Protein AF-A0A7K8JCB1-F1 (afdb_monomer_lite)

Sequence (210 aa):
QRAKEDVLQKEVRVKILKDNIKMLATKVPSSGQDLATELNVVLENYQLLCNRIRGKCHTLEEVWSCWIELLQYLDLETAWLNNLEERVQMTGNLPDKLDAVNDALESLESVLRHPADNRTQIRELGQTLIDGGILDDIISEKLEAFNARYEELSHLAVSRQITLEQQLQTMRETDHMLQVLQESLGDLDRQLTSYLTDRIDAFQMPQEAQ

Foldseek 3Di:
DVVVVVLVVVVVVLVVVVVVLVVVCVVDPPVCVVVSVVVVVVSVVVVVVSVVVVVVVVLVVVLVVLVVVLVVLLVVVVVLLVLLVVLLVCQPDFDLDLVRLVVSLVSNVVSLPPPDPSVVSNVVSLVVSCVSVPCVVVSVVVVVVSVVSVVVSNVSSVVSSVVSVVSSVVVVVVVVVVVVVVVVVVVVVVVVVCCVVVVPPPVPDDPPDD

Secondary structure (DSSP, 8-state):
-HHHHHHHHHHHHHHHHHHHHHHHHTT--GGGHHHHHHHHHHHHHHHHHHHHHHHHHHHHHHHHHHHHHHHHHHHHHHHHHHHHHHHHHHGGG--S-HHHHHHHHHHHHHHHS--S-HHHHHHHHHHHHHHTTSSHHHHHHHHHHHHHHHHHHHHHHHHHHHHHHHHHHHHHHHHHHHHHHHHHHHHHHHHHHHHHHTT--TT-PPP---

Organism: NCBI:txid254446

InterPro domains:
  IPR002017 Spectrin repeat [PF00435] (73-166)
  IPR018159 Spectrin/alpha-actinin [SM00150] (68-165)

Structure (mmCIF, N/CA/C/O backbone):
data_AF-A0A7K8JCB1-F1
#
_entry.id   AF-A0A7K8JCB1-F1
#
loop_
_atom_site.group_PDB
_atom_site.id
_atom_site.type_symbol
_atom_site.label_atom_id
_atom_site.label_alt_id
_atom_site.label_comp_id
_atom_site.label_asym_id
_atom_site.label_entity_id
_atom_site.label_seq_id
_atom_site.pdbx_PDB_ins_code
_atom_site.Cartn_x
_atom_site.Cartn_y
_atom_site.Cartn_z
_atom_site.occupancy
_atom_site.B_iso_or_equiv
_atom_site.auth_seq_id
_atom_site.auth_comp_id
_atom_site.auth_asym_id
_atom_site.auth_atom_id
_atom_site.pdbx_PDB_model_num
ATOM 1 N N . GLN A 1 1 ? 26.005 -3.031 -16.806 1.00 51.00 1 GLN A N 1
ATOM 2 C CA . GLN A 1 1 ? 27.460 -2.927 -17.084 1.00 51.00 1 GLN A CA 1
ATOM 3 C C . GLN A 1 1 ? 27.850 -3.551 -18.424 1.00 51.00 1 GLN A C 1
ATOM 5 O O . GLN A 1 1 ? 28.234 -2.803 -19.310 1.00 51.00 1 GLN A O 1
ATOM 10 N N . ARG A 1 2 ? 27.655 -4.863 -18.631 1.00 61.16 2 ARG A N 1
ATOM 11 C CA . ARG A 1 2 ? 28.084 -5.579 -19.852 1.00 61.16 2 ARG A CA 1
ATOM 12 C C . ARG A 1 2 ? 27.590 -4.965 -21.177 1.00 61.16 2 ARG A C 1
ATOM 14 O O . ARG A 1 2 ? 28.378 -4.817 -22.096 1.00 61.16 2 ARG A O 1
ATOM 21 N N . ALA A 1 3 ? 26.328 -4.533 -21.261 1.00 55.00 3 ALA A N 1
ATOM 22 C CA . ALA A 1 3 ? 25.784 -3.909 -22.477 1.00 55.00 3 ALA A CA 1
ATOM 23 C C . ALA A 1 3 ? 26.402 -2.532 -22.803 1.00 55.00 3 ALA A C 1
ATOM 25 O O . ALA A 1 3 ? 26.662 -2.241 -23.966 1.00 55.00 3 ALA A O 1
ATOM 26 N N . LYS A 1 4 ? 26.689 -1.701 -21.787 1.00 59.00 4 LYS A N 1
ATOM 27 C CA . LYS A 1 4 ? 27.371 -0.404 -21.971 1.00 59.00 4 LYS A CA 1
ATOM 28 C C . LYS A 1 4 ? 28.784 -0.601 -22.514 1.00 59.00 4 LYS A C 1
ATOM 30 O O . LYS A 1 4 ? 29.211 0.110 -23.416 1.00 59.00 4 LYS A O 1
ATOM 35 N N . GLU A 1 5 ? 29.483 -1.591 -21.974 1.00 72.06 5 GLU A N 1
ATOM 36 C CA . GLU A 1 5 ? 30.854 -1.928 -22.350 1.00 72.06 5 GLU A CA 1
ATOM 37 C C . GLU A 1 5 ? 30.939 -2.473 -23.785 1.00 72.06 5 GLU A C 1
ATOM 39 O O . GLU A 1 5 ? 31.835 -2.102 -24.540 1.00 72.06 5 GLU A O 1
ATOM 44 N N . ASP A 1 6 ? 29.938 -3.251 -24.204 1.00 69.62 6 ASP A N 1
ATOM 45 C CA . ASP A 1 6 ? 29.808 -3.762 -25.573 1.00 69.62 6 ASP A CA 1
ATOM 46 C C . ASP A 1 6 ? 29.526 -2.644 -26.596 1.00 69.62 6 ASP A C 1
ATOM 48 O O . ASP A 1 6 ? 30.089 -2.633 -27.695 1.00 69.62 6 ASP A O 1
ATOM 52 N N . VAL A 1 7 ? 28.689 -1.664 -26.230 1.00 66.69 7 VAL A N 1
ATOM 53 C CA . VAL A 1 7 ? 28.426 -0.467 -27.051 1.00 66.69 7 VAL A CA 1
ATOM 54 C C . VAL A 1 7 ? 29.689 0.383 -27.185 1.00 66.69 7 VAL A C 1
ATOM 56 O O . VAL A 1 7 ? 30.061 0.741 -28.302 1.00 66.69 7 VAL A O 1
ATOM 59 N N . LEU A 1 8 ? 30.399 0.632 -26.080 1.00 71.81 8 LEU A N 1
ATOM 60 C CA . LEU A 1 8 ? 31.680 1.347 -26.072 1.00 71.81 8 LEU A CA 1
ATOM 61 C C . LEU A 1 8 ? 32.734 0.649 -26.945 1.00 71.81 8 LEU A C 1
ATOM 63 O O . LEU A 1 8 ? 33.391 1.301 -27.758 1.00 71.81 8 LEU A O 1
ATOM 67 N N . GLN A 1 9 ? 32.872 -0.678 -26.847 1.00 72.56 9 GLN A N 1
ATOM 68 C CA . GLN A 1 9 ? 33.799 -1.430 -27.700 1.00 72.56 9 GLN A CA 1
ATOM 69 C C . GLN A 1 9 ? 33.462 -1.299 -29.188 1.00 72.56 9 GLN A C 1
ATOM 71 O O . GLN A 1 9 ? 34.363 -1.129 -30.016 1.00 72.56 9 GLN A O 1
ATOM 76 N N . LYS A 1 10 ? 32.178 -1.373 -29.552 1.00 70.06 10 LYS A N 1
ATOM 77 C CA . LYS A 1 10 ? 31.738 -1.213 -30.944 1.00 70.06 10 LYS A CA 1
ATOM 78 C C . LYS A 1 10 ? 31.970 0.216 -31.444 1.00 70.06 10 LYS A C 1
ATOM 80 O O . LYS A 1 10 ? 32.454 0.391 -32.562 1.00 70.06 10 LYS A O 1
ATOM 85 N N . GLU A 1 11 ? 31.713 1.236 -30.625 1.00 72.19 11 GLU A N 1
ATOM 86 C CA . GLU A 1 11 ? 32.025 2.637 -30.952 1.00 72.19 11 GLU A CA 1
ATOM 87 C C . GLU A 1 11 ? 33.520 2.841 -31.241 1.00 72.19 11 GLU A C 1
ATOM 89 O O . GLU A 1 11 ? 33.874 3.443 -32.259 1.00 72.19 11 GLU A O 1
ATOM 94 N N . VAL A 1 12 ? 34.404 2.281 -30.407 1.00 77.88 12 VAL A N 1
ATOM 95 C CA . VAL A 1 12 ? 35.861 2.342 -30.619 1.00 77.88 12 VAL A CA 1
ATOM 96 C C . VAL A 1 12 ? 36.258 1.671 -31.935 1.00 77.88 12 VAL A C 1
ATOM 98 O O . VAL A 1 12 ? 37.005 2.256 -32.720 1.00 77.88 12 VAL A O 1
ATOM 101 N N . ARG A 1 13 ? 35.732 0.472 -32.220 1.00 73.06 13 ARG A N 1
ATOM 102 C CA . ARG A 1 13 ? 36.052 -0.264 -33.456 1.00 73.06 13 ARG A CA 1
ATOM 103 C C . ARG A 1 13 ? 35.660 0.499 -34.713 1.00 73.06 13 ARG A C 1
ATOM 105 O O . ARG A 1 13 ? 36.411 0.475 -35.685 1.00 73.06 13 ARG A O 1
ATOM 112 N N . VAL A 1 14 ? 34.537 1.211 -34.705 1.00 69.81 14 VAL A N 1
ATOM 113 C CA . VAL A 1 14 ? 34.160 2.003 -35.881 1.00 69.81 14 VAL A CA 1
ATOM 114 C C . VAL A 1 14 ? 34.883 3.329 -35.961 1.00 69.81 14 VAL A C 1
ATOM 116 O O . VAL A 1 14 ? 35.166 3.783 -37.065 1.00 69.81 14 VAL A O 1
ATOM 119 N N . LYS A 1 15 ? 35.289 3.918 -34.838 1.00 75.38 15 LYS A N 1
ATOM 120 C CA . LYS A 1 15 ? 36.209 5.056 -34.886 1.00 75.38 15 LYS A CA 1
ATOM 121 C C . LYS A 1 15 ? 37.528 4.668 -35.571 1.00 75.38 15 LYS A C 1
ATOM 123 O O . LYS A 1 15 ? 37.961 5.362 -36.482 1.00 75.38 15 LYS A O 1
ATOM 128 N N . ILE A 1 16 ? 38.077 3.497 -35.238 1.00 76.62 16 ILE A N 1
ATOM 129 C CA . ILE A 1 16 ? 39.262 2.936 -35.909 1.00 76.62 16 ILE A CA 1
ATOM 130 C C . ILE A 1 16 ? 38.990 2.687 -37.399 1.00 76.62 16 ILE A C 1
ATOM 132 O O . ILE A 1 16 ? 39.797 3.064 -38.247 1.00 76.62 16 ILE A O 1
ATOM 136 N N . LEU A 1 17 ? 37.846 2.084 -37.736 1.00 71.69 17 LEU A N 1
ATOM 137 C CA . LEU A 1 17 ? 37.476 1.833 -39.129 1.00 71.69 17 LEU A CA 1
ATOM 138 C C . LEU A 1 17 ? 37.372 3.150 -39.918 1.00 71.69 17 LEU A C 1
ATOM 140 O O . LEU A 1 17 ? 37.933 3.249 -41.003 1.00 71.69 17 LEU A O 1
ATOM 144 N N . LYS A 1 18 ? 36.748 4.184 -39.340 1.00 71.31 18 LYS A N 1
ATOM 145 C CA . LYS A 1 18 ? 36.630 5.537 -39.905 1.00 71.31 18 LYS A CA 1
ATOM 146 C C . LYS A 1 18 ? 37.981 6.168 -40.206 1.00 71.31 18 LYS A C 1
ATOM 148 O O . LYS A 1 18 ? 38.166 6.743 -41.279 1.00 71.31 18 LYS A O 1
ATOM 153 N N . ASP A 1 19 ? 38.913 6.062 -39.272 1.00 76.06 19 ASP A N 1
ATOM 154 C CA . ASP A 1 19 ? 40.241 6.649 -39.422 1.00 76.06 19 ASP A CA 1
ATOM 155 C C . ASP A 1 19 ? 41.059 5.898 -40.487 1.00 76.06 19 ASP A C 1
ATOM 157 O O . ASP A 1 19 ? 41.707 6.527 -41.329 1.00 76.06 19 ASP A O 1
ATOM 161 N N . ASN A 1 20 ? 40.932 4.568 -40.552 1.00 71.19 20 ASN A N 1
ATOM 162 C CA . ASN A 1 20 ? 41.544 3.743 -41.600 1.00 71.19 20 ASN A CA 1
ATOM 163 C C . ASN A 1 20 ? 40.983 4.057 -42.995 1.00 71.19 20 ASN A C 1
ATOM 165 O O . ASN A 1 20 ? 41.735 4.167 -43.961 1.00 71.19 20 ASN A O 1
ATOM 169 N N . ILE A 1 21 ? 39.670 4.256 -43.094 1.00 69.31 21 ILE A N 1
ATOM 170 C CA . ILE A 1 21 ? 38.966 4.652 -44.317 1.00 69.31 21 ILE A CA 1
ATOM 171 C C . ILE A 1 21 ? 39.479 5.999 -44.830 1.00 69.31 21 ILE A C 1
ATOM 173 O O . ILE A 1 21 ? 39.830 6.121 -46.002 1.00 69.31 21 ILE A O 1
ATOM 177 N N . LYS A 1 22 ? 39.569 7.007 -43.953 1.00 69.06 22 LYS A N 1
ATOM 178 C CA . LYS A 1 22 ? 40.083 8.335 -44.317 1.00 69.06 22 LYS A CA 1
ATOM 179 C C . LYS A 1 22 ? 41.531 8.271 -44.797 1.00 69.06 22 LYS A C 1
ATOM 181 O O . LYS A 1 22 ? 41.881 8.949 -45.757 1.00 69.06 22 LYS A O 1
ATOM 186 N N . MET A 1 23 ? 42.358 7.443 -44.157 1.00 71.00 23 MET A N 1
ATOM 187 C CA . MET A 1 23 ? 43.753 7.232 -44.555 1.00 71.00 23 MET A CA 1
ATOM 188 C C . MET A 1 23 ? 43.888 6.513 -45.907 1.00 71.00 23 MET A C 1
ATOM 190 O O . MET A 1 23 ? 44.856 6.740 -46.629 1.00 71.00 23 MET A O 1
ATOM 194 N N . LEU A 1 24 ? 42.938 5.643 -46.256 1.00 64.38 24 LEU A N 1
ATOM 195 C CA . LEU A 1 24 ? 42.890 4.994 -47.566 1.00 64.38 24 LEU A CA 1
ATOM 196 C C . LEU A 1 24 ? 42.380 5.956 -48.644 1.00 64.38 24 LEU A C 1
ATOM 198 O O . LEU A 1 24 ? 42.978 6.031 -49.711 1.00 64.38 24 LEU A O 1
ATOM 202 N N . ALA A 1 25 ? 41.354 6.756 -48.352 1.00 62.97 25 ALA A N 1
ATOM 203 C CA . ALA A 1 25 ? 40.794 7.731 -49.287 1.00 62.97 25 ALA A CA 1
ATOM 204 C C . ALA A 1 25 ? 41.816 8.793 -49.739 1.00 62.97 25 ALA A C 1
ATOM 206 O O . ALA A 1 25 ? 41.776 9.231 -50.884 1.00 62.97 25 ALA A O 1
ATOM 207 N N . THR A 1 26 ? 42.778 9.170 -48.886 1.00 67.31 26 THR A N 1
ATOM 208 C CA . THR A 1 26 ? 43.862 10.101 -49.258 1.00 67.31 26 THR A CA 1
ATOM 209 C C . THR A 1 26 ? 44.925 9.488 -50.175 1.00 67.31 26 THR A C 1
ATOM 211 O O . THR A 1 26 ? 45.738 10.224 -50.731 1.00 67.31 26 THR A O 1
ATOM 214 N N . LYS A 1 27 ? 44.939 8.159 -50.346 1.00 65.25 27 LYS A N 1
ATOM 215 C CA . LYS A 1 27 ? 45.943 7.414 -51.129 1.00 65.25 27 LYS A CA 1
ATOM 216 C C . LYS A 1 27 ? 45.419 6.874 -52.465 1.00 65.25 27 LYS A C 1
ATOM 218 O O . LYS A 1 27 ? 46.190 6.269 -53.206 1.00 65.25 27 LYS A O 1
ATOM 223 N N . VAL A 1 28 ? 44.134 7.047 -52.770 1.00 56.78 28 VAL A N 1
ATOM 224 C CA . VAL A 1 28 ? 43.470 6.392 -53.908 1.00 56.78 28 VAL A CA 1
ATOM 225 C C . VAL A 1 28 ? 43.361 7.351 -55.112 1.00 56.78 28 VAL A C 1
ATOM 227 O O . VAL A 1 28 ? 42.929 8.490 -54.933 1.00 56.78 28 VAL A O 1
ATOM 230 N N . PRO A 1 29 ? 43.756 6.936 -56.337 1.00 58.88 29 PRO A N 1
ATOM 231 C CA . PRO A 1 29 ? 43.604 7.747 -57.551 1.00 58.88 29 PRO A CA 1
ATOM 232 C C . PRO A 1 29 ? 42.123 7.923 -57.938 1.00 58.88 29 PRO A C 1
ATOM 234 O O . PRO A 1 29 ? 41.252 7.234 -57.410 1.00 58.88 29 PRO A O 1
ATOM 237 N N . SER A 1 30 ? 41.830 8.832 -58.877 1.00 60.59 30 SER A N 1
ATOM 238 C CA . SER A 1 30 ? 40.477 9.294 -59.260 1.00 60.59 30 SER A CA 1
ATOM 239 C C . SER A 1 30 ? 39.419 8.198 -59.486 1.00 60.59 30 SER A C 1
ATOM 241 O O . SER A 1 30 ? 38.240 8.453 -59.277 1.00 60.59 30 SER A O 1
ATOM 243 N N . SER A 1 31 ? 39.816 6.970 -59.828 1.00 57.59 31 SER A N 1
ATOM 244 C CA . SER A 1 31 ? 38.936 5.805 -59.996 1.00 57.59 31 SER A CA 1
ATOM 245 C C . SER A 1 31 ? 38.365 5.201 -58.701 1.00 57.59 31 SER A C 1
ATOM 247 O O . SER A 1 31 ? 37.545 4.295 -58.783 1.00 57.59 31 SER A O 1
ATOM 249 N N . GLY A 1 32 ? 38.797 5.633 -57.512 1.00 61.66 32 GLY A N 1
ATOM 250 C CA . GLY A 1 32 ? 38.253 5.148 -56.233 1.00 61.66 32 GLY A CA 1
ATOM 251 C C . GLY A 1 32 ? 37.554 6.215 -55.388 1.00 61.66 32 GLY A C 1
ATOM 252 O O . GLY A 1 32 ? 37.305 5.982 -54.204 1.00 61.66 32 GLY A O 1
ATOM 253 N N . GLN A 1 33 ? 37.214 7.363 -55.986 1.00 68.25 33 GLN A N 1
ATOM 254 C CA . GLN A 1 33 ? 36.341 8.357 -55.353 1.00 68.25 33 GLN A CA 1
ATOM 255 C C . GLN A 1 33 ? 34.955 7.781 -55.037 1.00 68.25 33 GLN A C 1
ATOM 257 O O . GLN A 1 33 ? 34.469 8.001 -53.931 1.00 68.25 33 GLN A O 1
ATOM 262 N N . ASP A 1 34 ? 34.383 6.968 -55.930 1.00 69.56 34 ASP A N 1
ATOM 263 C CA . ASP A 1 34 ? 33.085 6.314 -55.707 1.00 69.56 34 ASP A CA 1
ATOM 264 C C . ASP A 1 34 ? 33.118 5.398 -54.471 1.00 69.56 34 ASP A C 1
ATOM 266 O O . ASP A 1 34 ? 32.246 5.461 -53.601 1.00 69.56 34 ASP A O 1
ATOM 270 N N . LEU A 1 35 ? 34.195 4.619 -54.309 1.00 72.06 35 LEU A N 1
ATOM 271 C CA . LEU A 1 35 ? 34.395 3.780 -53.125 1.00 72.06 35 LEU A CA 1
ATOM 272 C C . LEU A 1 35 ? 34.528 4.624 -51.850 1.00 72.06 35 LEU A C 1
ATOM 274 O O . LEU A 1 35 ? 33.984 4.256 -50.813 1.00 72.06 35 LEU A O 1
ATOM 278 N N . ALA A 1 36 ? 35.226 5.761 -51.909 1.00 74.50 36 ALA A N 1
ATOM 279 C CA . ALA A 1 36 ? 35.340 6.670 -50.772 1.00 74.50 36 ALA A CA 1
ATOM 280 C C . ALA A 1 36 ? 33.987 7.303 -50.396 1.00 74.50 36 ALA A C 1
ATOM 282 O O . ALA A 1 36 ? 33.711 7.484 -49.209 1.00 74.50 36 ALA A O 1
ATOM 283 N N . THR A 1 37 ? 33.128 7.606 -51.376 1.00 78.31 37 THR A N 1
ATOM 284 C CA . THR A 1 37 ? 31.777 8.124 -51.118 1.00 78.31 37 THR A CA 1
ATOM 285 C C . THR A 1 37 ? 30.868 7.084 -50.465 1.00 78.31 37 THR A C 1
ATOM 287 O O . THR A 1 37 ? 30.295 7.375 -49.417 1.00 78.31 37 THR A O 1
ATOM 290 N N . GLU A 1 38 ? 30.821 5.854 -50.985 1.00 75.81 38 GLU A N 1
ATOM 291 C CA . GLU A 1 38 ? 30.055 4.743 -50.392 1.00 75.81 38 GLU A CA 1
ATOM 292 C C . GLU A 1 38 ? 30.489 4.460 -48.947 1.00 75.81 38 GLU A C 1
ATOM 294 O O . GLU A 1 38 ? 29.689 4.248 -48.036 1.00 75.81 38 GLU A O 1
ATOM 299 N N . LEU A 1 39 ? 31.792 4.535 -48.697 1.00 77.50 39 LEU A N 1
ATOM 300 C CA . LEU A 1 39 ? 32.378 4.270 -47.393 1.00 77.50 39 LEU A CA 1
ATOM 301 C C . LEU A 1 39 ? 32.089 5.388 -46.378 1.00 77.50 39 LEU A C 1
ATOM 303 O O . LEU A 1 39 ? 31.881 5.106 -45.196 1.00 77.50 39 LEU A O 1
ATOM 307 N N . ASN A 1 40 ? 31.996 6.642 -46.830 1.00 78.88 40 ASN A N 1
ATOM 308 C CA . ASN A 1 40 ? 31.502 7.749 -46.007 1.00 78.88 40 ASN A CA 1
ATOM 309 C C . ASN A 1 40 ? 30.022 7.567 -45.640 1.00 78.88 40 ASN A C 1
ATOM 311 O O . ASN A 1 40 ? 29.673 7.762 -44.477 1.00 78.88 40 ASN A O 1
ATOM 315 N N . VAL A 1 41 ? 29.180 7.112 -46.575 1.00 80.31 41 VAL A N 1
ATOM 316 C CA . VAL A 1 41 ? 27.762 6.805 -46.304 1.00 80.31 41 VAL A CA 1
ATOM 317 C C . VAL A 1 41 ? 27.632 5.703 -45.246 1.00 80.31 41 VAL A C 1
ATOM 319 O O . VAL A 1 41 ? 26.863 5.836 -44.293 1.00 80.31 41 VAL A O 1
ATOM 322 N N . VAL A 1 42 ? 28.428 4.632 -45.341 1.00 80.38 42 VAL A N 1
ATOM 323 C CA . VAL A 1 42 ? 28.458 3.564 -44.323 1.00 80.38 42 VAL A CA 1
ATOM 324 C C . VAL A 1 42 ? 28.867 4.103 -42.948 1.00 80.38 42 VAL A C 1
ATOM 326 O O . VAL A 1 42 ? 28.279 3.726 -41.931 1.00 80.38 42 VAL A O 1
ATOM 329 N N . LEU A 1 43 ? 29.850 5.004 -42.895 1.00 79.44 43 LEU A N 1
ATOM 330 C CA . LEU A 1 43 ? 30.290 5.627 -41.648 1.00 79.44 43 LEU A CA 1
ATOM 331 C C . LEU A 1 43 ? 29.221 6.525 -41.025 1.00 79.44 43 LEU A C 1
ATOM 333 O O . LEU A 1 43 ? 29.026 6.469 -39.810 1.00 79.44 43 LEU A O 1
ATOM 337 N N . GLU A 1 44 ? 28.531 7.332 -41.826 1.00 84.25 44 GLU A N 1
ATOM 338 C CA . GLU A 1 44 ? 27.419 8.168 -41.364 1.00 84.25 44 GLU A CA 1
ATOM 339 C C . GLU A 1 44 ? 26.270 7.311 -40.828 1.00 84.25 44 GLU A C 1
ATOM 341 O O . GLU A 1 44 ? 25.809 7.527 -39.704 1.00 84.25 44 GLU A O 1
ATOM 346 N N . ASN A 1 45 ? 25.887 6.265 -41.564 1.00 81.12 45 ASN A N 1
ATOM 347 C CA . ASN A 1 45 ? 24.863 5.312 -41.138 1.00 81.12 45 ASN A CA 1
ATOM 348 C C . ASN A 1 45 ? 25.224 4.631 -39.813 1.00 81.12 45 ASN A C 1
ATOM 350 O O . ASN A 1 45 ? 24.372 4.471 -38.935 1.00 81.12 45 ASN A O 1
ATOM 354 N N . TYR A 1 46 ? 26.493 4.271 -39.621 1.00 79.81 46 TYR A N 1
ATOM 355 C CA . TYR A 1 46 ? 26.940 3.710 -38.354 1.00 79.81 46 TYR A CA 1
ATOM 356 C C . TYR A 1 46 ? 26.895 4.731 -37.210 1.00 79.81 46 TYR A C 1
ATOM 358 O O . TYR A 1 46 ? 26.469 4.400 -36.104 1.00 79.81 46 TYR A O 1
ATOM 366 N N . GLN A 1 47 ? 27.305 5.980 -37.447 1.00 80.50 47 GLN A N 1
ATOM 367 C CA . GLN A 1 47 ? 27.214 7.030 -36.428 1.00 80.50 47 GLN A CA 1
ATOM 368 C C . GLN A 1 47 ? 25.759 7.279 -36.007 1.00 80.50 47 GLN A C 1
ATOM 370 O O . GLN A 1 47 ? 25.486 7.399 -34.811 1.00 80.50 47 GLN A O 1
ATOM 375 N N . LEU A 1 48 ? 24.820 7.279 -36.958 1.00 86.44 48 LEU A N 1
ATOM 376 C CA . LEU A 1 48 ? 23.385 7.350 -36.675 1.00 86.44 48 LEU A CA 1
ATOM 377 C C . LEU A 1 48 ? 22.909 6.156 -35.839 1.00 86.44 48 LEU A C 1
ATOM 379 O O . LEU A 1 48 ? 22.172 6.340 -34.869 1.00 86.44 48 LEU A O 1
ATOM 383 N N . LEU A 1 49 ? 23.368 4.942 -36.159 1.00 81.75 49 LEU A N 1
ATOM 384 C CA . LEU A 1 49 ? 23.065 3.746 -35.376 1.00 81.75 49 LEU A CA 1
ATOM 385 C C . LEU A 1 49 ? 23.592 3.853 -33.937 1.00 81.75 49 LEU A C 1
ATOM 387 O O . LEU A 1 49 ? 22.843 3.576 -33.001 1.00 81.75 49 LEU A O 1
ATOM 391 N N . CYS A 1 50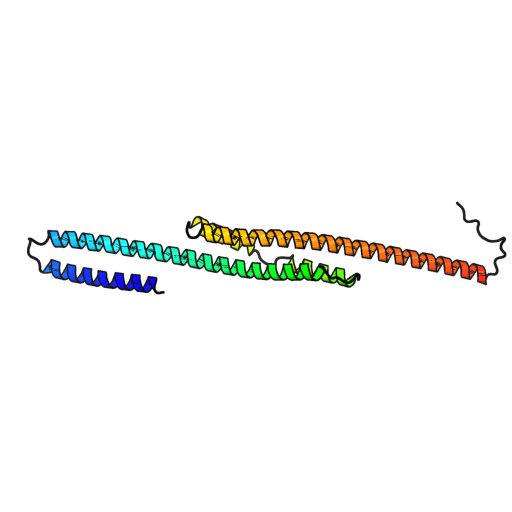 ? 24.837 4.296 -33.741 1.00 81.12 50 CYS A N 1
ATOM 392 C CA . CYS A 1 50 ? 25.407 4.524 -32.410 1.00 81.12 50 CYS A CA 1
ATOM 393 C C . CYS A 1 50 ? 24.606 5.545 -31.607 1.00 81.12 50 CYS A C 1
ATOM 395 O O . CYS A 1 50 ? 24.251 5.278 -30.460 1.00 81.12 50 CYS A O 1
ATOM 397 N N . ASN A 1 51 ? 24.266 6.680 -32.218 1.00 84.81 51 ASN A N 1
ATOM 398 C CA . ASN A 1 51 ? 23.456 7.707 -31.568 1.00 84.81 51 ASN A CA 1
ATOM 399 C C . ASN A 1 51 ? 22.078 7.158 -31.169 1.00 84.81 51 ASN A C 1
ATOM 401 O O . ASN A 1 51 ? 21.622 7.386 -30.050 1.00 84.81 51 ASN A O 1
ATOM 405 N N . ARG A 1 52 ? 21.444 6.365 -32.043 1.00 85.62 52 ARG A N 1
ATOM 406 C CA . ARG A 1 52 ? 20.153 5.724 -31.761 1.00 85.62 52 ARG A CA 1
ATOM 407 C C . ARG A 1 52 ? 20.241 4.713 -30.616 1.00 85.62 52 ARG A C 1
ATOM 409 O O . ARG A 1 52 ? 19.356 4.689 -29.764 1.00 85.62 52 ARG A O 1
ATOM 416 N N . ILE A 1 53 ? 21.283 3.882 -30.586 1.00 82.31 53 ILE A N 1
ATOM 417 C CA . ILE A 1 53 ? 21.505 2.911 -29.504 1.00 82.31 53 ILE A CA 1
ATOM 418 C C . ILE A 1 53 ? 21.732 3.641 -28.182 1.00 82.31 53 ILE A C 1
ATOM 420 O O . ILE A 1 53 ? 21.116 3.283 -27.184 1.00 82.31 53 ILE A O 1
ATOM 424 N N . ARG A 1 54 ? 22.553 4.695 -28.181 1.00 82.56 54 ARG A N 1
ATOM 425 C CA . ARG A 1 54 ? 22.804 5.513 -26.992 1.00 82.56 54 ARG A CA 1
ATOM 426 C C . ARG A 1 54 ? 21.520 6.126 -26.443 1.00 82.56 54 ARG A C 1
ATOM 428 O O . ARG A 1 54 ? 21.295 6.040 -25.242 1.00 82.56 54 ARG A O 1
ATOM 435 N N . GLY A 1 55 ? 20.672 6.673 -27.317 1.00 88.88 55 GLY A N 1
ATOM 436 C CA . GLY A 1 55 ? 19.357 7.188 -26.932 1.00 88.88 55 GLY A CA 1
ATOM 437 C C . GLY A 1 55 ? 18.498 6.118 -26.255 1.00 88.88 55 GLY A C 1
ATOM 438 O O . GLY A 1 55 ? 18.014 6.335 -25.153 1.00 88.88 55 GLY A O 1
ATOM 439 N N . LYS A 1 56 ? 18.399 4.920 -26.849 1.00 86.31 56 LYS A N 1
ATOM 440 C CA . LYS A 1 56 ? 17.662 3.797 -26.241 1.00 86.31 56 LYS A CA 1
ATOM 441 C C . LYS A 1 56 ? 18.238 3.348 -24.897 1.00 86.31 56 LYS A C 1
ATOM 443 O O . LYS A 1 56 ? 17.475 3.036 -23.991 1.00 86.31 56 LYS A O 1
ATOM 448 N N . CYS A 1 57 ? 19.564 3.287 -24.762 1.00 84.12 57 CYS A N 1
ATOM 449 C CA . CYS A 1 57 ? 20.203 2.949 -23.489 1.00 84.12 57 CYS A CA 1
ATOM 450 C C . CYS A 1 57 ? 19.875 3.980 -22.409 1.00 84.12 57 CYS A C 1
ATOM 452 O O . CYS A 1 57 ? 19.585 3.590 -21.287 1.00 84.12 57 CYS A O 1
ATOM 454 N N . HIS A 1 58 ? 19.872 5.266 -22.759 1.00 87.88 58 HIS A N 1
ATOM 455 C CA . HIS A 1 58 ? 19.525 6.327 -21.823 1.00 87.88 58 HIS A CA 1
ATOM 456 C C . HIS A 1 58 ? 18.074 6.214 -21.341 1.00 87.88 58 HIS A C 1
ATOM 458 O O . HIS A 1 58 ? 17.851 6.174 -20.139 1.00 87.88 58 HIS A O 1
ATOM 464 N N . THR A 1 59 ? 17.115 6.024 -22.253 1.00 87.50 59 THR A N 1
ATOM 465 C CA . THR A 1 59 ? 15.707 5.799 -21.878 1.00 87.50 59 THR A CA 1
ATOM 466 C C . THR A 1 59 ? 15.544 4.580 -20.967 1.00 87.50 59 THR A C 1
ATOM 468 O O . THR A 1 59 ? 14.811 4.630 -19.987 1.00 87.50 59 THR A O 1
ATOM 471 N N . LEU A 1 60 ? 16.259 3.481 -21.238 1.00 86.31 60 LEU A N 1
ATOM 472 C CA . LEU A 1 60 ? 16.228 2.303 -20.365 1.00 86.31 60 LEU A CA 1
ATOM 473 C C . LEU A 1 60 ? 16.817 2.575 -18.973 1.00 86.31 60 LEU A C 1
ATOM 475 O O . LEU A 1 60 ? 16.381 1.959 -18.007 1.00 86.31 60 LEU A O 1
ATOM 479 N N . GLU A 1 61 ? 17.799 3.468 -18.850 1.00 87.88 61 GLU A N 1
ATOM 480 C CA . GLU A 1 61 ? 18.361 3.872 -17.555 1.00 87.88 61 GLU A CA 1
ATOM 481 C C . GLU A 1 61 ? 17.385 4.725 -16.740 1.00 87.88 61 GLU A C 1
ATOM 483 O O . GLU A 1 61 ? 17.300 4.553 -15.522 1.00 87.88 61 GLU A O 1
ATOM 488 N N . GLU A 1 62 ? 16.628 5.600 -17.401 1.00 89.44 62 GLU A N 1
ATOM 489 C CA . GLU A 1 62 ? 15.571 6.399 -16.772 1.00 89.44 62 GLU A CA 1
ATOM 490 C C . GLU A 1 62 ? 14.437 5.495 -16.275 1.00 89.44 62 GLU A C 1
ATOM 492 O O . GLU A 1 62 ? 14.122 5.506 -15.086 1.00 89.44 62 GLU A O 1
ATOM 497 N N . VAL A 1 63 ? 13.917 4.619 -17.145 1.00 89.50 63 VAL A N 1
ATOM 498 C CA . VAL A 1 63 ? 12.881 3.631 -16.789 1.00 89.50 63 VAL A CA 1
ATOM 499 C C . VAL A 1 63 ? 13.353 2.726 -15.652 1.00 89.50 63 VAL A C 1
ATOM 501 O O . VAL A 1 63 ? 12.608 2.480 -14.708 1.00 89.50 63 VAL A O 1
ATOM 504 N N . TRP A 1 64 ? 14.604 2.260 -15.691 1.00 89.38 64 TRP A N 1
ATOM 505 C CA . TRP A 1 64 ? 15.169 1.457 -14.607 1.00 89.38 64 TRP A CA 1
ATOM 506 C C . TRP A 1 64 ? 15.208 2.211 -13.274 1.00 89.38 64 TRP A C 1
ATOM 508 O O . TRP A 1 64 ? 14.919 1.625 -12.234 1.00 89.38 64 TRP A O 1
ATOM 518 N N . SER A 1 65 ? 15.546 3.501 -13.290 1.00 91.94 65 SER A N 1
ATOM 519 C CA . SER A 1 65 ? 15.593 4.319 -12.074 1.00 91.94 65 SER A CA 1
ATOM 520 C C . SER A 1 65 ? 14.198 4.495 -11.470 1.00 91.94 65 SER A C 1
ATOM 522 O O . SER A 1 65 ? 14.018 4.209 -10.288 1.00 91.94 65 SER A O 1
ATOM 524 N N . CYS A 1 66 ? 13.202 4.846 -12.290 1.00 92.81 66 CYS A N 1
ATOM 525 C CA . CYS A 1 66 ? 11.806 4.948 -11.857 1.00 92.81 66 CYS A CA 1
ATOM 526 C C . CYS A 1 66 ? 11.251 3.602 -11.364 1.00 92.81 66 CYS A C 1
ATOM 528 O O . CYS A 1 66 ? 10.511 3.553 -10.386 1.00 92.81 66 CYS A O 1
ATOM 530 N N . TRP A 1 67 ? 11.633 2.490 -11.999 1.00 92.62 67 TRP A N 1
ATOM 531 C CA . TRP A 1 67 ? 11.247 1.150 -11.555 1.00 92.62 67 TRP A CA 1
ATOM 532 C C . TRP A 1 67 ? 11.818 0.811 -10.177 1.00 92.62 67 TRP A C 1
ATOM 534 O O . TRP A 1 67 ? 11.102 0.303 -9.318 1.00 92.62 67 TRP A O 1
ATOM 544 N N . ILE A 1 68 ? 13.098 1.104 -9.942 1.00 94.06 68 ILE A N 1
ATOM 545 C CA . ILE A 1 68 ? 13.726 0.880 -8.636 1.00 94.06 68 ILE A CA 1
ATOM 546 C C . ILE A 1 68 ? 13.059 1.729 -7.553 1.00 94.06 68 ILE A C 1
ATOM 548 O O . ILE A 1 68 ? 12.821 1.227 -6.457 1.00 94.06 68 ILE A O 1
ATOM 552 N N . GLU A 1 69 ? 12.729 2.981 -7.855 1.00 95.00 69 GLU A N 1
ATOM 553 C CA . GLU A 1 69 ? 12.005 3.859 -6.937 1.00 95.00 69 GLU A CA 1
ATOM 554 C C . GLU A 1 69 ? 10.601 3.319 -6.620 1.00 95.00 69 GLU A C 1
ATOM 556 O O . GLU A 1 69 ? 10.229 3.208 -5.452 1.00 95.00 69 GLU A O 1
ATOM 561 N N . LEU A 1 70 ? 9.859 2.863 -7.635 1.00 94.50 70 LEU A N 1
ATOM 562 C CA . LEU A 1 70 ? 8.562 2.209 -7.447 1.00 94.50 70 LEU A CA 1
ATOM 563 C C . LEU A 1 70 ? 8.676 0.976 -6.540 1.00 94.50 70 LEU A C 1
ATOM 565 O O . LEU A 1 70 ? 7.854 0.789 -5.644 1.00 94.50 70 LEU A O 1
ATOM 569 N N . LEU A 1 71 ? 9.694 0.136 -6.750 1.00 94.19 71 LEU A N 1
ATOM 570 C CA . LEU A 1 71 ? 9.932 -1.034 -5.905 1.00 94.19 71 LEU A CA 1
ATOM 571 C C . LEU A 1 71 ? 10.206 -0.648 -4.449 1.00 94.19 71 LEU A C 1
ATOM 573 O O . LEU A 1 71 ? 9.673 -1.297 -3.557 1.00 94.19 71 LEU A O 1
ATOM 577 N N . GLN A 1 72 ? 10.963 0.422 -4.200 1.00 94.81 72 GLN A N 1
ATOM 578 C CA . GLN A 1 72 ? 11.219 0.900 -2.838 1.00 94.81 72 GLN A CA 1
ATOM 579 C C . GLN A 1 72 ? 9.932 1.339 -2.138 1.00 94.81 72 GLN A C 1
ATOM 581 O O . GLN A 1 72 ? 9.704 0.965 -0.987 1.00 94.81 72 GLN A O 1
ATOM 586 N N . TYR A 1 73 ? 9.067 2.088 -2.826 1.00 95.31 73 TYR A N 1
ATOM 587 C CA . TYR A 1 73 ? 7.774 2.468 -2.260 1.00 95.31 73 TYR A CA 1
ATOM 588 C C 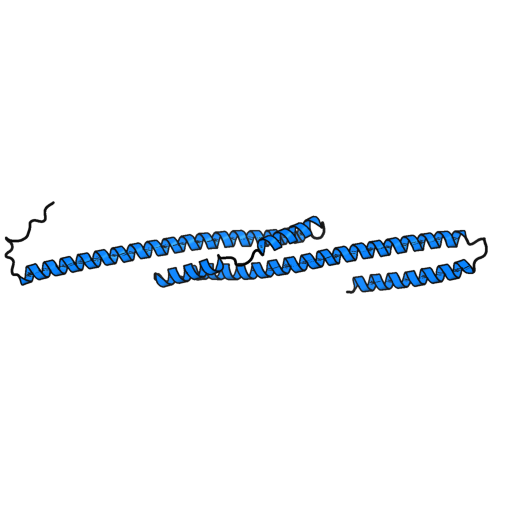. TYR A 1 73 ? 6.862 1.259 -2.028 1.00 95.31 73 TYR A C 1
ATOM 590 O O . TYR A 1 73 ? 6.219 1.175 -0.982 1.00 95.31 73 TYR A O 1
ATOM 598 N N . LEU A 1 74 ? 6.837 0.299 -2.957 1.00 94.75 74 LEU A N 1
ATOM 599 C CA . LEU A 1 74 ? 6.089 -0.947 -2.785 1.00 94.75 74 LEU A CA 1
ATOM 600 C C . LEU A 1 74 ? 6.598 -1.760 -1.591 1.00 94.75 74 LEU A C 1
ATOM 602 O O . LEU A 1 74 ? 5.784 -2.321 -0.863 1.00 94.75 74 LEU A O 1
ATOM 606 N N . ASP A 1 75 ? 7.909 -1.820 -1.363 1.00 94.69 75 ASP A N 1
ATOM 607 C CA . ASP A 1 75 ? 8.497 -2.535 -0.226 1.00 94.69 75 ASP A CA 1
ATOM 608 C C . ASP A 1 75 ? 8.135 -1.863 1.107 1.00 94.69 75 ASP A C 1
ATOM 610 O O . ASP A 1 75 ? 7.749 -2.549 2.058 1.00 94.69 75 ASP A O 1
ATOM 614 N N . LEU A 1 76 ? 8.194 -0.527 1.167 1.00 93.88 76 LEU A N 1
ATOM 615 C CA . LEU A 1 76 ? 7.761 0.247 2.335 1.00 93.88 76 LEU A CA 1
ATOM 616 C C . LEU A 1 76 ? 6.287 -0.003 2.654 1.00 93.88 76 LEU A C 1
ATOM 618 O O . LEU A 1 76 ? 5.949 -0.308 3.799 1.00 93.88 76 LEU A O 1
ATOM 622 N N . GLU A 1 77 ? 5.413 0.071 1.649 1.00 93.75 77 GLU A N 1
ATOM 623 C CA . GLU A 1 77 ? 3.991 -0.159 1.882 1.00 93.75 77 GLU A CA 1
ATOM 624 C C . GLU A 1 77 ? 3.694 -1.628 2.202 1.00 93.75 77 GLU A C 1
ATOM 626 O O . GLU A 1 77 ? 2.854 -1.931 3.042 1.00 93.75 77 GLU A O 1
ATOM 631 N N . THR A 1 78 ? 4.413 -2.568 1.588 1.00 94.06 78 THR A N 1
ATOM 632 C CA . THR A 1 78 ? 4.276 -3.996 1.902 1.00 94.06 78 THR A CA 1
ATOM 633 C C . THR A 1 78 ? 4.654 -4.273 3.355 1.00 94.06 78 THR A C 1
ATOM 635 O O . THR A 1 78 ? 3.972 -5.047 4.026 1.00 94.06 78 THR A O 1
ATOM 638 N N . ALA A 1 79 ? 5.704 -3.630 3.872 1.00 94.06 79 ALA A N 1
ATOM 639 C CA . ALA A 1 79 ? 6.077 -3.734 5.279 1.00 94.06 79 ALA A CA 1
ATOM 640 C C . ALA A 1 79 ? 4.993 -3.156 6.203 1.00 94.06 79 ALA A C 1
ATOM 642 O O . ALA A 1 79 ? 4.681 -3.766 7.228 1.00 94.06 79 ALA A O 1
ATOM 643 N N . TRP A 1 80 ? 4.381 -2.029 5.824 1.00 93.94 80 TRP A N 1
ATOM 644 C CA . TRP A 1 80 ? 3.241 -1.472 6.554 1.00 93.94 80 TRP A CA 1
ATOM 645 C C . TRP A 1 80 ? 2.024 -2.410 6.526 1.00 93.94 80 TRP A C 1
ATOM 647 O O . TRP A 1 80 ? 1.466 -2.700 7.582 1.00 93.94 80 TRP A O 1
ATOM 657 N N . LEU A 1 81 ? 1.666 -2.967 5.362 1.00 94.44 81 LEU A N 1
ATOM 658 C CA . LEU A 1 81 ? 0.583 -3.948 5.230 1.00 94.44 81 LEU A CA 1
ATOM 659 C C . LEU A 1 81 ? 0.840 -5.190 6.089 1.00 94.44 81 LEU A C 1
ATOM 661 O O . LEU A 1 81 ? -0.066 -5.654 6.770 1.00 94.44 81 LEU A O 1
ATOM 665 N N . ASN A 1 82 ? 2.072 -5.701 6.125 1.00 95.69 82 ASN A N 1
ATOM 666 C CA . ASN A 1 82 ? 2.421 -6.827 6.995 1.00 95.69 82 ASN A CA 1
ATOM 667 C C . ASN A 1 82 ? 2.199 -6.487 8.480 1.00 95.69 82 ASN A C 1
ATOM 669 O O . ASN A 1 82 ? 1.711 -7.322 9.237 1.00 95.69 82 ASN A O 1
ATOM 673 N N . ASN A 1 83 ? 2.536 -5.264 8.903 1.00 94.88 83 ASN A N 1
ATOM 674 C CA . ASN A 1 83 ? 2.298 -4.824 10.275 1.00 94.88 83 ASN A CA 1
ATOM 675 C C . ASN A 1 83 ? 0.800 -4.671 10.579 1.00 94.88 83 ASN A C 1
ATOM 677 O O . ASN A 1 83 ? 0.348 -5.088 11.644 1.00 94.88 83 ASN A O 1
ATOM 681 N N . LEU A 1 84 ? 0.024 -4.124 9.640 1.00 94.50 84 LEU A N 1
ATOM 682 C CA . LEU A 1 84 ? -1.430 -4.039 9.760 1.00 94.50 84 LEU A CA 1
ATOM 683 C C . LEU A 1 84 ? -2.057 -5.433 9.889 1.00 94.50 84 LEU A C 1
ATOM 685 O O . LEU A 1 84 ? -2.893 -5.656 10.762 1.00 94.50 84 LEU A O 1
ATOM 689 N N . GLU A 1 85 ? -1.617 -6.379 9.062 1.00 95.69 85 GLU A N 1
ATOM 690 C CA . GLU A 1 85 ? -2.070 -7.769 9.090 1.00 95.69 85 GLU A CA 1
ATOM 691 C C . GLU A 1 85 ? -1.789 -8.427 10.442 1.00 95.69 85 GLU A C 1
ATOM 693 O O . GLU A 1 85 ? -2.683 -9.036 11.029 1.00 95.69 85 GLU A O 1
ATOM 698 N N . GLU A 1 86 ? -0.588 -8.232 10.988 1.00 94.94 86 GLU A N 1
ATOM 699 C CA . GLU A 1 86 ? -0.228 -8.707 12.323 1.00 94.94 86 GLU A CA 1
ATOM 700 C C . GLU A 1 86 ? -1.154 -8.124 13.406 1.00 94.94 86 GLU A C 1
ATOM 702 O O . GLU A 1 86 ? -1.660 -8.871 14.247 1.00 94.94 86 GLU A O 1
ATOM 707 N N . ARG A 1 87 ? -1.443 -6.813 13.373 1.00 94.19 87 ARG A N 1
ATOM 708 C CA . ARG A 1 87 ? -2.376 -6.188 14.329 1.00 94.19 87 ARG A CA 1
ATOM 709 C C . ARG A 1 87 ? -3.775 -6.766 14.224 1.00 94.19 87 ARG A C 1
ATOM 711 O O . ARG A 1 87 ? -4.367 -7.108 15.245 1.00 94.19 87 ARG A O 1
ATOM 718 N N . VAL A 1 88 ? -4.290 -6.928 13.009 1.00 94.88 88 VAL A N 1
ATOM 719 C CA . VAL A 1 88 ? -5.601 -7.545 12.790 1.00 94.88 88 VAL A CA 1
ATOM 720 C C . VAL A 1 88 ? -5.620 -8.968 13.351 1.00 94.88 88 VAL A C 1
ATOM 722 O O . VAL A 1 88 ? -6.548 -9.317 14.079 1.00 94.88 88 VAL A O 1
ATOM 725 N N . GLN A 1 89 ? -4.587 -9.775 13.108 1.00 93.62 89 GLN A N 1
ATOM 726 C CA . GLN A 1 89 ? -4.504 -11.140 13.638 1.00 93.62 89 GLN A CA 1
ATOM 727 C C . GLN A 1 89 ? -4.445 -11.183 15.172 1.00 93.62 89 GLN A C 1
ATOM 729 O O . GLN A 1 89 ? -5.125 -12.010 15.784 1.00 93.62 89 GLN A O 1
ATOM 734 N N . MET A 1 90 ? -3.702 -10.271 15.812 1.00 90.38 90 MET A N 1
ATOM 735 C CA . MET A 1 90 ? -3.622 -10.178 17.280 1.00 90.38 90 MET A CA 1
ATOM 736 C C . MET A 1 90 ? -4.989 -9.945 17.927 1.00 90.38 90 MET A C 1
ATOM 738 O O . MET A 1 90 ? -5.245 -10.429 19.029 1.00 90.38 90 MET A O 1
ATOM 742 N N . THR A 1 91 ? -5.901 -9.269 17.228 1.00 91.50 91 THR A N 1
ATOM 743 C CA . THR A 1 91 ? -7.249 -9.033 17.748 1.00 91.50 91 THR A CA 1
ATOM 744 C C . THR A 1 91 ? -8.121 -10.294 17.747 1.00 91.50 91 THR A C 1
ATOM 746 O O . THR A 1 91 ? -9.148 -10.303 18.415 1.00 91.50 91 THR A O 1
ATOM 749 N N . GLY A 1 92 ? -7.767 -11.363 17.024 1.00 84.38 92 GLY A N 1
ATOM 750 C CA . GLY A 1 92 ? -8.600 -12.568 16.902 1.00 84.38 92 GLY A CA 1
ATOM 751 C C . GLY A 1 92 ? -8.723 -13.407 18.182 1.00 84.38 92 GLY A C 1
ATOM 752 O O . GLY A 1 92 ? -9.709 -14.119 18.340 1.00 84.38 92 GLY A O 1
ATOM 753 N N . ASN A 1 93 ? -7.764 -13.297 19.110 1.00 82.50 93 ASN A N 1
ATOM 754 C CA . ASN A 1 93 ? -7.672 -14.128 20.320 1.00 82.50 93 ASN A CA 1
ATOM 755 C C . ASN A 1 93 ? -7.684 -13.285 21.605 1.00 82.50 93 ASN A C 1
ATOM 757 O O . ASN A 1 93 ? -6.849 -13.476 22.493 1.00 82.50 93 ASN A O 1
ATOM 761 N N . LEU A 1 94 ? -8.594 -12.315 21.693 1.00 88.25 94 LEU A N 1
ATOM 762 C CA . LEU A 1 94 ? -8.641 -11.416 22.843 1.00 88.25 94 LEU A CA 1
ATOM 763 C C . LEU A 1 94 ? -9.330 -12.072 24.050 1.00 88.25 94 LEU A C 1
ATOM 765 O O . LEU A 1 94 ? -10.393 -12.678 23.894 1.00 88.25 94 LEU A O 1
ATOM 769 N N . PRO A 1 95 ? -8.755 -11.944 25.261 1.00 85.44 95 PRO A N 1
ATOM 770 C CA . PRO A 1 95 ? -9.466 -12.238 26.498 1.00 85.44 95 PRO A CA 1
ATOM 771 C C . PRO A 1 95 ? -10.739 -11.395 26.603 1.00 85.44 95 PRO A C 1
ATOM 773 O O . PRO A 1 95 ? -10.745 -10.238 26.187 1.00 85.44 95 PRO A O 1
ATOM 776 N N . ASP A 1 96 ? -11.775 -11.939 27.241 1.00 83.44 96 ASP A N 1
ATOM 777 C CA . ASP A 1 96 ? -13.009 -11.209 27.553 1.00 83.44 96 ASP A CA 1
ATOM 778 C C . ASP A 1 96 ? -12.781 -10.241 28.728 1.00 83.44 96 ASP A C 1
ATOM 780 O O . ASP A 1 96 ? -13.212 -10.447 29.863 1.00 83.44 96 ASP A O 1
ATOM 784 N N . LYS A 1 97 ? -11.944 -9.235 28.479 1.00 89.06 97 LYS A N 1
ATOM 785 C CA . LYS A 1 97 ? -11.558 -8.183 29.414 1.00 89.06 97 LYS A CA 1
ATOM 786 C C . LYS A 1 97 ? -11.588 -6.853 28.683 1.00 89.06 97 LYS A C 1
ATOM 788 O O . LYS A 1 97 ? -10.988 -6.725 27.618 1.00 89.06 97 LYS A O 1
ATOM 793 N N . LEU A 1 98 ? -12.227 -5.865 29.303 1.00 90.50 98 LEU A N 1
ATOM 794 C CA . LEU A 1 98 ? -12.400 -4.528 28.741 1.00 90.50 98 LEU A CA 1
ATOM 795 C C . LEU A 1 98 ? -11.062 -3.890 28.330 1.00 90.50 98 LEU A C 1
ATOM 797 O O . LEU A 1 98 ? -10.936 -3.427 27.200 1.00 90.50 98 LEU A O 1
ATOM 801 N N . ASP A 1 99 ? -10.053 -3.954 29.204 1.00 92.12 99 ASP A N 1
ATOM 802 C CA . ASP A 1 99 ? -8.716 -3.406 28.931 1.00 92.12 99 ASP A CA 1
ATOM 803 C C . ASP A 1 99 ? -8.049 -4.089 27.730 1.00 92.12 99 ASP A C 1
ATOM 805 O O . ASP A 1 99 ? -7.475 -3.424 26.878 1.00 92.12 99 ASP A O 1
ATOM 809 N N . ALA A 1 100 ? -8.191 -5.413 27.597 1.00 93.19 100 ALA A N 1
ATOM 810 C CA . ALA A 1 100 ? -7.585 -6.153 26.491 1.00 93.19 100 ALA A CA 1
ATOM 811 C C . ALA A 1 100 ? -8.204 -5.780 25.134 1.00 93.19 100 ALA A C 1
ATOM 813 O O . ALA A 1 100 ? -7.492 -5.692 24.135 1.00 93.19 100 ALA A O 1
ATOM 814 N N . VAL A 1 101 ? -9.521 -5.554 25.096 1.00 93.75 101 VAL A N 1
ATOM 815 C CA . VAL A 1 101 ? -10.220 -5.083 23.891 1.00 93.75 101 VAL A CA 1
ATOM 816 C C . VAL A 1 101 ? -9.823 -3.643 23.565 1.00 93.75 101 VAL A C 1
ATOM 818 O O . VAL A 1 101 ? -9.561 -3.344 22.401 1.00 93.75 101 VAL A O 1
ATOM 821 N N . ASN A 1 102 ? -9.730 -2.772 24.575 1.00 94.19 102 ASN A N 1
ATOM 822 C CA . ASN A 1 102 ? -9.324 -1.377 24.401 1.00 94.19 102 ASN A CA 1
ATOM 823 C C . ASN A 1 102 ? -7.881 -1.260 23.882 1.00 94.19 102 ASN A C 1
ATOM 825 O O . ASN A 1 102 ? -7.651 -0.598 22.875 1.00 94.19 102 ASN A O 1
ATOM 829 N N . ASP A 1 103 ? -6.930 -1.967 24.497 1.00 94.31 103 ASP A N 1
ATOM 830 C CA . ASP A 1 103 ? -5.520 -1.968 24.085 1.00 94.31 103 ASP A CA 1
ATOM 831 C C . ASP A 1 103 ? -5.348 -2.481 22.647 1.00 94.31 103 ASP A C 1
ATOM 833 O O . ASP A 1 103 ? -4.555 -1.953 21.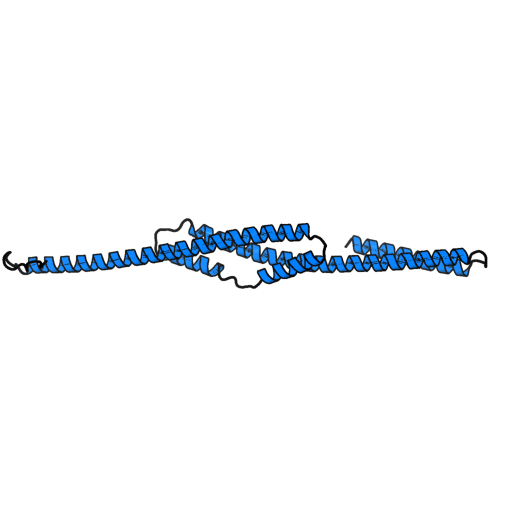862 1.00 94.31 103 ASP A O 1
ATOM 837 N N . ALA A 1 104 ? -6.102 -3.519 22.274 1.00 94.19 104 ALA A N 1
ATOM 838 C CA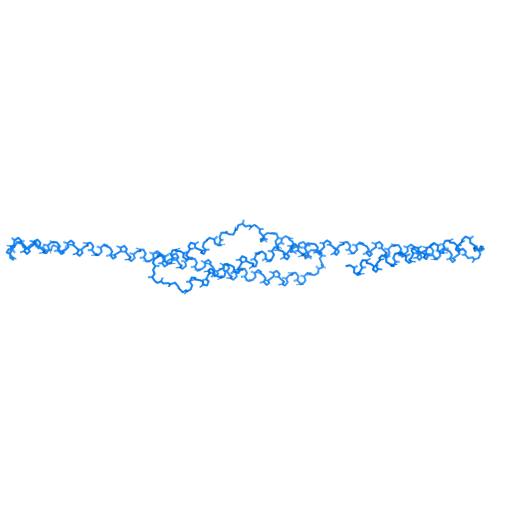 . ALA A 1 104 ? -6.069 -4.074 20.927 1.00 94.19 104 ALA A CA 1
ATOM 839 C C . ALA A 1 104 ? -6.657 -3.113 19.885 1.00 94.19 104 ALA A C 1
ATOM 841 O O . ALA A 1 104 ? -6.116 -3.006 18.781 1.00 94.19 104 ALA A O 1
ATOM 842 N N . LEU A 1 105 ? -7.734 -2.404 20.238 1.00 94.75 105 LEU A N 1
ATOM 843 C CA . LEU A 1 105 ? -8.325 -1.364 19.403 1.00 94.75 105 LEU A CA 1
ATOM 844 C C . LEU A 1 105 ? -7.342 -0.204 19.198 1.00 94.75 105 LEU A C 1
ATOM 846 O O . LEU A 1 105 ? -7.038 0.124 18.054 1.00 94.75 105 LEU A O 1
ATOM 850 N N . GLU A 1 106 ? -6.763 0.339 20.272 1.00 94.44 106 GLU A N 1
ATOM 851 C CA . GLU A 1 106 ? -5.763 1.415 20.193 1.00 94.44 106 GLU A CA 1
ATOM 852 C C . GLU A 1 106 ? -4.547 0.997 19.349 1.00 94.44 106 GLU A C 1
ATOM 854 O O . GLU A 1 106 ? -4.043 1.764 18.521 1.00 94.44 106 GLU A O 1
ATOM 859 N N . SER A 1 107 ? -4.089 -0.250 19.507 1.00 93.88 107 SER A N 1
ATOM 860 C CA . SER A 1 107 ? -2.990 -0.799 18.711 1.00 93.88 107 SER A CA 1
ATOM 861 C C . SER A 1 107 ? -3.325 -0.851 17.217 1.00 93.88 107 SER A C 1
ATOM 863 O O . SER A 1 107 ? -2.496 -0.453 16.394 1.00 93.88 107 SER A O 1
ATOM 865 N N . LEU A 1 108 ? -4.530 -1.294 16.851 1.00 94.62 108 LEU A N 1
ATOM 866 C CA . LEU A 1 108 ? -4.982 -1.349 15.460 1.00 94.62 108 LEU A CA 1
ATOM 867 C C . LEU A 1 108 ? -5.149 0.056 14.858 1.00 94.62 108 LEU A C 1
ATOM 869 O O . LEU A 1 108 ? -4.646 0.323 13.765 1.00 94.62 108 LEU A O 1
ATOM 873 N N . GLU A 1 109 ? -5.785 0.973 15.588 1.00 93.56 109 GLU A N 1
ATOM 874 C CA . GLU A 1 109 ? -5.981 2.368 15.174 1.00 93.56 109 GLU A CA 1
ATOM 875 C C . GLU A 1 109 ? -4.659 3.100 14.941 1.00 93.56 109 GLU A C 1
ATOM 877 O O . GLU A 1 109 ? -4.533 3.892 14.001 1.00 93.56 109 GLU A O 1
ATOM 882 N N . SER A 1 110 ? -3.643 2.800 15.758 1.00 92.56 110 SER A N 1
ATOM 883 C CA . SER A 1 110 ? -2.317 3.400 15.612 1.00 92.56 110 SER A CA 1
ATOM 884 C C . SER A 1 110 ? -1.676 3.096 14.253 1.00 92.56 110 SER A C 1
ATOM 886 O O . SER A 1 110 ? -1.027 3.969 13.678 1.00 92.56 110 SER A O 1
ATOM 888 N N . VAL A 1 111 ? -1.895 1.891 13.711 1.00 91.19 111 VAL A N 1
ATOM 889 C CA . VAL A 1 111 ? -1.339 1.458 12.418 1.00 91.19 111 VAL A CA 1
ATOM 890 C C . VAL A 1 111 ? -2.213 1.913 11.252 1.00 91.19 111 VAL A C 1
ATOM 892 O O . VAL A 1 111 ? -1.681 2.275 10.203 1.00 91.19 111 VAL A O 1
ATOM 895 N N . LEU A 1 112 ? -3.537 1.963 11.441 1.00 88.81 112 LEU A N 1
ATOM 896 C CA . LEU A 1 112 ? -4.491 2.481 10.452 1.00 88.81 112 LEU A CA 1
ATOM 897 C C . LEU A 1 112 ? -4.246 3.951 10.097 1.00 88.81 112 LEU A C 1
ATOM 899 O O . LEU A 1 112 ? -4.568 4.390 8.990 1.00 88.81 112 LEU A O 1
ATOM 903 N N . ARG A 1 113 ? -3.642 4.720 11.006 1.00 85.31 113 ARG A N 1
ATOM 904 C CA . ARG A 1 113 ? -3.231 6.100 10.748 1.00 85.31 113 ARG A CA 1
ATOM 905 C C . ARG A 1 113 ? -1.965 6.129 9.884 1.00 85.31 113 ARG A C 1
ATOM 907 O O . ARG A 1 113 ? -0.866 6.370 10.378 1.00 85.31 113 ARG A O 1
ATOM 914 N N . HIS A 1 114 ? -2.128 5.873 8.587 1.00 79.38 114 HIS A N 1
ATOM 915 C CA . HIS A 1 114 ? -1.021 5.807 7.635 1.00 79.38 114 HIS A CA 1
ATOM 916 C C . HIS A 1 114 ? -0.199 7.119 7.632 1.00 79.38 114 HIS A C 1
ATOM 918 O O . HIS A 1 114 ? -0.763 8.185 7.372 1.00 79.38 114 HIS A O 1
ATOM 924 N N . PRO A 1 115 ? 1.119 7.087 7.914 1.00 59.97 115 PRO A N 1
ATOM 925 C CA . PRO A 1 115 ? 1.906 8.306 8.128 1.00 59.97 115 PRO A CA 1
ATOM 926 C C . PRO A 1 115 ? 2.422 8.980 6.844 1.00 59.97 115 PRO A C 1
ATOM 928 O O . PRO A 1 115 ? 2.911 10.106 6.918 1.00 59.97 115 PRO A O 1
ATOM 931 N N . ALA A 1 116 ? 2.348 8.324 5.681 1.00 73.88 116 ALA A N 1
ATOM 932 C CA . ALA A 1 116 ? 2.941 8.814 4.431 1.00 73.88 116 ALA A CA 1
ATOM 933 C C . ALA A 1 116 ? 1.982 8.747 3.230 1.00 73.88 116 ALA A C 1
ATOM 935 O O . ALA A 1 116 ? 1.061 7.939 3.204 1.00 73.88 116 ALA A O 1
ATOM 936 N N . ASP A 1 117 ? 2.239 9.551 2.198 1.00 80.75 117 ASP A N 1
ATOM 937 C CA . ASP A 1 117 ? 1.509 9.508 0.920 1.00 80.75 117 ASP A CA 1
ATOM 938 C C . ASP A 1 117 ? 2.206 8.594 -0.113 1.00 80.75 117 ASP A C 1
ATOM 940 O O . ASP A 1 117 ? 2.338 8.909 -1.297 1.00 80.75 117 ASP A O 1
ATOM 944 N N . ASN A 1 118 ? 2.710 7.442 0.346 1.00 89.50 118 ASN A N 1
ATOM 945 C CA . ASN A 1 118 ? 3.423 6.476 -0.499 1.00 89.50 118 ASN A CA 1
ATOM 946 C C . ASN A 1 118 ? 2.528 5.939 -1.621 1.00 89.50 118 ASN A C 1
ATOM 948 O O . ASN A 1 118 ? 2.987 5.733 -2.740 1.00 89.50 118 ASN A O 1
ATOM 952 N N . ARG A 1 119 ? 1.232 5.753 -1.345 1.00 89.19 119 ARG A N 1
ATOM 953 C CA . ARG A 1 119 ? 0.236 5.295 -2.325 1.00 89.19 119 ARG A CA 1
ATOM 954 C C . ARG A 1 119 ? 0.135 6.215 -3.536 1.00 89.19 119 ARG A C 1
ATOM 956 O O . ARG A 1 119 ? 0.013 5.724 -4.659 1.00 89.19 119 ARG A O 1
ATOM 963 N N . THR A 1 120 ? 0.208 7.530 -3.335 1.00 91.31 120 THR A N 1
ATOM 964 C CA . THR A 1 120 ? 0.210 8.473 -4.456 1.00 91.31 120 THR A CA 1
ATOM 965 C C . THR A 1 120 ? 1.478 8.327 -5.285 1.00 91.31 120 THR A C 1
ATOM 967 O O . THR A 1 120 ? 1.366 8.218 -6.503 1.00 91.31 120 THR A O 1
ATOM 970 N N . GLN A 1 121 ? 2.645 8.197 -4.647 1.00 93.69 121 GLN A N 1
ATOM 971 C CA . GLN A 1 121 ? 3.916 7.986 -5.352 1.00 93.69 121 GLN A CA 1
ATOM 972 C C . GLN A 1 121 ? 3.940 6.669 -6.140 1.00 93.69 121 GLN A C 1
ATOM 974 O O . GLN A 1 121 ? 4.323 6.661 -7.307 1.00 93.69 121 GLN A O 1
ATOM 979 N N . ILE A 1 122 ? 3.445 5.571 -5.559 1.00 94.38 122 ILE A N 1
ATOM 980 C CA . ILE A 1 122 ? 3.314 4.271 -6.242 1.00 94.38 122 ILE A CA 1
ATOM 981 C C . ILE A 1 122 ? 2.461 4.410 -7.507 1.00 94.38 122 ILE A C 1
ATOM 983 O O . ILE A 1 122 ? 2.833 3.912 -8.568 1.00 94.38 122 ILE A O 1
ATOM 987 N N . ARG A 1 123 ? 1.326 5.109 -7.411 1.00 93.38 123 ARG A N 1
ATOM 988 C CA . ARG A 1 123 ? 0.421 5.339 -8.542 1.00 93.38 123 ARG A CA 1
ATOM 989 C C . ARG A 1 123 ? 1.056 6.221 -9.620 1.00 93.38 123 ARG A C 1
ATOM 991 O O . ARG A 1 123 ? 0.954 5.890 -10.795 1.00 93.38 123 ARG A O 1
ATOM 998 N N . GLU A 1 124 ? 1.690 7.326 -9.239 1.00 94.19 124 GLU A N 1
ATOM 999 C CA . GLU A 1 124 ? 2.315 8.269 -10.177 1.00 94.19 124 GLU A CA 1
ATOM 1000 C C . GLU A 1 124 ? 3.500 7.636 -10.918 1.00 94.19 124 GLU A C 1
ATOM 1002 O O . GLU A 1 124 ? 3.581 7.719 -12.147 1.00 94.19 124 GLU A O 1
ATOM 1007 N N . LEU A 1 125 ? 4.384 6.940 -10.195 1.00 94.19 125 LEU A N 1
ATOM 1008 C CA . LEU A 1 125 ? 5.508 6.206 -10.781 1.00 94.19 125 LEU A CA 1
ATOM 1009 C C . LEU A 1 125 ? 5.022 5.043 -11.648 1.00 94.19 125 LEU A C 1
ATOM 1011 O O . LEU A 1 125 ? 5.528 4.849 -12.753 1.00 94.19 125 LEU A O 1
ATOM 1015 N N . GLY A 1 126 ? 4.011 4.306 -11.180 1.00 94.31 126 GLY A N 1
ATOM 1016 C CA . GLY A 1 126 ? 3.366 3.238 -11.937 1.00 94.31 126 GLY A CA 1
ATOM 1017 C C . GLY A 1 126 ? 2.829 3.730 -13.278 1.00 94.31 126 GLY A C 1
ATOM 1018 O O . GLY A 1 126 ? 3.175 3.173 -14.317 1.00 94.31 126 GLY A O 1
ATOM 1019 N N . GLN A 1 127 ? 2.063 4.825 -13.268 1.00 93.50 127 GLN A N 1
ATOM 1020 C CA . GLN A 1 127 ? 1.524 5.423 -14.488 1.00 93.50 127 GLN A CA 1
ATOM 1021 C C . GLN A 1 127 ? 2.637 5.916 -15.416 1.00 93.50 127 GLN A C 1
ATOM 1023 O O . GLN A 1 127 ? 2.606 5.629 -16.606 1.00 93.50 127 GLN A O 1
ATOM 1028 N N . THR A 1 128 ? 3.651 6.592 -14.872 1.00 91.62 128 THR A N 1
ATOM 1029 C CA . THR A 1 128 ? 4.792 7.095 -15.655 1.00 91.62 128 THR A CA 1
ATOM 1030 C C . THR A 1 128 ? 5.518 5.965 -16.387 1.00 91.62 128 THR A C 1
ATOM 1032 O O . THR A 1 128 ? 5.897 6.111 -17.549 1.00 91.62 128 THR A O 1
ATOM 1035 N N . LEU A 1 129 ? 5.709 4.823 -15.724 1.00 91.19 129 LEU A N 1
ATOM 1036 C CA . LEU A 1 129 ? 6.373 3.668 -16.318 1.00 91.19 129 LEU A CA 1
ATOM 1037 C C . LEU A 1 129 ? 5.500 2.964 -17.370 1.00 91.19 129 LEU A C 1
ATOM 1039 O O . LEU A 1 129 ? 6.018 2.582 -18.419 1.00 91.19 129 LEU A O 1
ATOM 1043 N N . ILE A 1 130 ? 4.190 2.842 -17.123 1.00 91.44 130 ILE A N 1
ATOM 1044 C CA . ILE A 1 130 ? 3.224 2.288 -18.086 1.00 91.44 130 ILE A CA 1
ATOM 1045 C C . ILE A 1 130 ? 3.136 3.177 -19.334 1.00 91.44 130 ILE A C 1
ATOM 1047 O O . ILE A 1 130 ? 3.236 2.676 -20.452 1.00 91.44 130 ILE A O 1
ATOM 1051 N N . ASP A 1 131 ? 3.039 4.497 -19.160 1.00 89.31 131 ASP A N 1
ATOM 1052 C CA . ASP A 1 131 ? 3.029 5.472 -20.260 1.00 89.31 131 ASP A CA 1
ATOM 1053 C C . ASP A 1 131 ? 4.347 5.458 -21.052 1.00 89.31 131 ASP A C 1
ATOM 1055 O O . ASP A 1 131 ? 4.372 5.760 -22.248 1.00 89.31 131 ASP A O 1
ATOM 1059 N N . GLY A 1 132 ? 5.445 5.051 -20.407 1.00 85.19 132 GLY A N 1
ATOM 1060 C CA . GLY A 1 132 ? 6.729 4.778 -21.050 1.00 85.19 132 GLY A CA 1
ATOM 1061 C C . GLY A 1 132 ? 6.698 3.603 -22.039 1.00 85.19 132 GLY A C 1
ATOM 1062 O O . GLY A 1 132 ? 7.629 3.462 -22.836 1.00 85.19 132 GLY A O 1
ATOM 1063 N N . GLY A 1 133 ? 5.647 2.774 -22.020 1.00 83.81 133 GLY A N 1
ATOM 1064 C CA . GLY A 1 133 ? 5.411 1.675 -22.963 1.00 83.81 133 GLY A CA 1
ATOM 1065 C C . GLY A 1 133 ? 6.433 0.540 -22.872 1.00 83.81 133 GLY A C 1
ATOM 1066 O O . GLY A 1 133 ? 6.621 -0.211 -23.831 1.00 83.81 133 GLY A O 1
ATOM 1067 N N . ILE A 1 134 ? 7.155 0.452 -21.753 1.00 79.06 134 ILE A N 1
ATOM 1068 C CA . ILE A 1 134 ? 8.187 -0.551 -21.493 1.00 79.06 134 ILE A CA 1
ATOM 1069 C C . ILE A 1 134 ? 7.835 -1.239 -20.174 1.00 79.06 134 ILE A C 1
ATOM 1071 O O . ILE A 1 134 ? 7.799 -0.580 -19.142 1.00 79.06 134 ILE A O 1
ATOM 1075 N N . LEU A 1 135 ? 7.665 -2.569 -20.210 1.00 82.75 135 LEU A N 1
ATOM 1076 C CA . LEU A 1 135 ? 7.296 -3.408 -19.054 1.00 82.75 135 LEU A CA 1
ATOM 1077 C C . LEU A 1 135 ? 5.875 -3.157 -18.520 1.00 82.75 135 LEU A C 1
ATOM 1079 O O . LEU A 1 135 ? 5.603 -3.498 -17.373 1.00 82.75 135 LEU A O 1
ATOM 1083 N N . ASP A 1 136 ? 4.986 -2.594 -19.335 1.00 89.69 136 ASP A N 1
ATOM 1084 C CA . ASP A 1 136 ? 3.584 -2.312 -19.013 1.00 89.69 136 ASP A CA 1
ATOM 1085 C C . ASP A 1 136 ? 2.872 -3.505 -18.369 1.00 89.69 136 ASP A C 1
ATOM 1087 O O . ASP A 1 136 ? 2.355 -3.367 -17.264 1.00 89.69 136 ASP A O 1
ATOM 1091 N N . ASP A 1 137 ? 2.940 -4.685 -18.987 1.00 91.12 137 ASP A N 1
ATOM 1092 C CA . ASP A 1 137 ? 2.306 -5.896 -18.452 1.00 91.12 137 ASP A CA 1
ATOM 1093 C C . ASP A 1 137 ? 2.836 -6.255 -17.052 1.00 91.12 137 ASP A C 1
ATOM 1095 O O . ASP A 1 137 ? 2.068 -6.531 -16.131 1.00 91.12 137 ASP A O 1
ATOM 1099 N N . ILE A 1 138 ? 4.161 -6.205 -16.867 1.00 89.75 138 ILE A N 1
ATOM 1100 C CA . ILE A 1 138 ? 4.827 -6.591 -15.612 1.00 89.75 138 ILE A CA 1
ATOM 1101 C C . ILE A 1 138 ? 4.531 -5.577 -14.503 1.00 89.75 138 ILE A C 1
ATOM 1103 O O . ILE A 1 138 ? 4.343 -5.950 -13.343 1.00 89.75 138 ILE A O 1
ATOM 1107 N N . ILE A 1 139 ? 4.520 -4.286 -14.840 1.00 91.50 139 ILE A N 1
ATOM 1108 C CA . ILE A 1 139 ? 4.207 -3.215 -13.896 1.00 91.50 139 ILE A CA 1
ATOM 1109 C C . ILE A 1 139 ? 2.736 -3.306 -13.492 1.00 91.50 139 ILE A C 1
ATOM 1111 O O . ILE A 1 139 ? 2.452 -3.303 -12.294 1.00 91.50 139 ILE A O 1
ATOM 1115 N N . SER A 1 140 ? 1.824 -3.438 -14.459 1.00 93.94 140 SER A N 1
ATOM 1116 C CA . SER A 1 140 ? 0.389 -3.569 -14.202 1.00 93.94 140 SER A CA 1
ATOM 1117 C C . SER A 1 140 ? 0.088 -4.784 -13.330 1.00 93.94 140 SER A C 1
ATOM 1119 O O . SER A 1 140 ? -0.543 -4.617 -12.293 1.00 93.94 140 SER A O 1
ATOM 1121 N N . GLU A 1 141 ? 0.616 -5.971 -13.653 1.00 95.00 141 GLU A N 1
ATOM 1122 C CA . GLU A 1 141 ? 0.412 -7.183 -12.841 1.00 95.00 141 GLU A CA 1
ATOM 1123 C C . GLU A 1 141 ? 0.878 -6.977 -11.390 1.00 95.00 141 GLU A C 1
ATOM 1125 O O . GLU A 1 141 ? 0.173 -7.308 -10.432 1.00 95.00 141 GLU A O 1
ATOM 1130 N N . LYS A 1 142 ? 2.061 -6.376 -11.201 1.00 93.44 142 LYS A N 1
ATOM 1131 C CA . LYS A 1 142 ? 2.613 -6.131 -9.864 1.00 93.44 142 LYS A CA 1
ATOM 1132 C C . LYS A 1 142 ? 1.780 -5.126 -9.068 1.00 93.44 142 LYS A C 1
ATOM 1134 O O . LYS A 1 142 ? 1.591 -5.316 -7.865 1.00 93.44 142 LYS A O 1
ATOM 1139 N N . LEU A 1 143 ? 1.305 -4.064 -9.719 1.00 95.31 143 LEU A N 1
ATOM 1140 C CA . LEU A 1 143 ? 0.452 -3.051 -9.099 1.00 95.31 143 LEU A CA 1
ATOM 1141 C C . LEU A 1 143 ? -0.937 -3.602 -8.779 1.00 95.31 143 LEU A C 1
ATOM 1143 O O . LEU A 1 143 ? -1.452 -3.323 -7.702 1.00 95.31 143 LEU A O 1
ATOM 1147 N N . GLU A 1 144 ? -1.525 -4.405 -9.663 1.00 95.50 144 GLU A N 1
ATOM 1148 C CA . GLU A 1 144 ? -2.809 -5.070 -9.434 1.00 95.50 144 GLU A CA 1
ATOM 1149 C C . GLU A 1 144 ? -2.740 -6.009 -8.228 1.00 95.50 144 GLU A C 1
ATOM 1151 O O . GLU A 1 144 ? -3.564 -5.894 -7.322 1.00 95.50 144 GLU A O 1
ATOM 1156 N N . ALA A 1 145 ? -1.721 -6.871 -8.154 1.00 95.62 145 ALA A N 1
ATOM 1157 C CA . ALA A 1 145 ? -1.534 -7.778 -7.020 1.00 95.62 145 ALA A CA 1
ATOM 1158 C C . ALA A 1 145 ? -1.367 -7.021 -5.691 1.00 95.62 145 ALA A C 1
ATOM 1160 O O . ALA A 1 145 ? -1.948 -7.390 -4.667 1.00 95.62 145 ALA A O 1
ATOM 1161 N N . PHE A 1 146 ? -0.588 -5.938 -5.708 1.00 95.00 146 PHE A N 1
ATOM 1162 C CA . PHE A 1 146 ? -0.404 -5.078 -4.545 1.00 95.00 146 PHE A CA 1
ATOM 1163 C C . PHE A 1 146 ? -1.703 -4.367 -4.133 1.00 95.00 146 PHE A C 1
ATOM 1165 O O . PHE A 1 146 ? -2.059 -4.384 -2.954 1.00 95.00 146 PHE A O 1
ATOM 1172 N N . ASN A 1 147 ? -2.426 -3.777 -5.087 1.00 94.81 147 ASN A N 1
ATOM 1173 C CA . ASN A 1 147 ? -3.670 -3.056 -4.827 1.00 94.81 147 ASN A CA 1
ATOM 1174 C C . ASN A 1 147 ? -4.763 -3.987 -4.301 1.00 94.81 147 ASN A C 1
ATOM 1176 O O . ASN A 1 147 ? -5.431 -3.630 -3.335 1.00 94.81 147 ASN A O 1
ATOM 1180 N N . ALA A 1 148 ? -4.894 -5.190 -4.866 1.00 96.38 148 ALA A N 1
ATOM 1181 C CA . ALA A 1 148 ? -5.851 -6.188 -4.397 1.00 96.38 148 ALA A CA 1
ATOM 1182 C C . ALA A 1 148 ? -5.604 -6.553 -2.925 1.00 96.38 148 ALA A C 1
ATOM 1184 O O . ALA A 1 148 ? -6.522 -6.497 -2.108 1.00 96.38 148 ALA A O 1
ATOM 1185 N N . ARG A 1 149 ? -4.345 -6.841 -2.561 1.00 96.06 149 ARG A N 1
ATOM 1186 C CA . ARG A 1 149 ? -3.973 -7.129 -1.167 1.00 96.06 149 ARG A CA 1
ATOM 1187 C C . ARG A 1 149 ? -4.234 -5.936 -0.248 1.00 96.06 149 ARG A C 1
ATOM 1189 O O . ARG A 1 149 ? -4.713 -6.114 0.869 1.00 96.06 149 ARG A O 1
ATOM 1196 N N . TYR A 1 150 ? -3.893 -4.731 -0.699 1.00 94.38 150 TYR A N 1
ATOM 1197 C CA . TYR A 1 150 ? -4.122 -3.510 0.066 1.00 94.38 150 TYR A CA 1
ATOM 1198 C C . TYR A 1 150 ? -5.612 -3.316 0.367 1.00 94.38 150 TYR A C 1
ATOM 1200 O O . TYR A 1 150 ? -5.976 -3.067 1.514 1.00 94.38 150 TYR A O 1
ATOM 1208 N N . GLU A 1 151 ? -6.471 -3.434 -0.647 1.00 94.25 151 GLU A N 1
ATOM 1209 C CA . GLU A 1 151 ? -7.919 -3.261 -0.506 1.00 94.25 151 GLU A CA 1
ATOM 1210 C C . GLU A 1 151 ? -8.522 -4.313 0.423 1.00 94.25 151 GLU A C 1
ATOM 1212 O O . GLU A 1 151 ? -9.239 -3.955 1.358 1.00 94.25 151 GLU A O 1
ATOM 1217 N N . GLU A 1 152 ? -8.187 -5.590 0.222 1.00 95.69 152 GLU A N 1
ATOM 1218 C CA . GLU A 1 152 ? -8.657 -6.687 1.071 1.00 95.69 152 GLU A CA 1
ATOM 1219 C C . GLU A 1 152 ? -8.290 -6.451 2.541 1.00 95.69 152 GLU A C 1
ATOM 1221 O O . GLU A 1 152 ? -9.155 -6.483 3.423 1.00 95.69 152 GLU A O 1
ATOM 1226 N N . LEU A 1 153 ? -7.017 -6.152 2.812 1.00 95.12 153 LEU A N 1
ATOM 1227 C CA . LEU A 1 153 ? -6.542 -5.981 4.177 1.00 95.12 153 LEU A CA 1
ATOM 1228 C C . LEU A 1 153 ? -7.075 -4.698 4.823 1.00 95.12 153 LEU A C 1
ATOM 1230 O O . LEU A 1 153 ? -7.412 -4.705 6.006 1.00 95.12 153 LEU A O 1
ATOM 1234 N N . SER A 1 154 ? -7.191 -3.608 4.062 1.00 92.50 154 SER A N 1
ATOM 1235 C CA . SER A 1 154 ? -7.774 -2.353 4.543 1.00 92.50 154 SER A CA 1
ATOM 1236 C C . SER A 1 154 ? -9.238 -2.546 4.940 1.00 92.50 154 SER A C 1
ATOM 1238 O O . SER A 1 154 ? -9.637 -2.149 6.037 1.00 92.50 154 SER A O 1
ATOM 1240 N N . HIS A 1 155 ? -10.023 -3.235 4.106 1.00 94.56 155 HIS A N 1
ATOM 1241 C CA . HIS A 1 155 ? -11.404 -3.580 4.430 1.00 94.56 155 HIS A CA 1
ATOM 1242 C C . HIS A 1 155 ? -11.503 -4.459 5.675 1.00 94.56 155 HIS A C 1
ATOM 1244 O O . HIS A 1 155 ? -12.320 -4.180 6.558 1.00 94.56 155 HIS A O 1
ATOM 1250 N N . LEU A 1 156 ? -10.661 -5.491 5.775 1.00 95.69 156 LEU A N 1
ATOM 1251 C CA . LEU A 1 156 ? -10.631 -6.374 6.935 1.00 95.69 156 LEU A CA 1
ATOM 1252 C C . LEU A 1 156 ? -10.285 -5.606 8.218 1.00 95.69 156 LEU A C 1
ATOM 1254 O O . LEU A 1 156 ? -10.957 -5.775 9.235 1.00 95.69 156 LEU A O 1
ATOM 1258 N N . ALA A 1 157 ? -9.274 -4.739 8.168 1.00 95.31 157 ALA A N 1
ATOM 1259 C CA . ALA A 1 157 ? -8.834 -3.953 9.312 1.00 95.31 157 ALA A CA 1
ATOM 1260 C C . ALA A 1 157 ? -9.916 -2.979 9.796 1.00 95.31 157 ALA A C 1
ATOM 1262 O O . ALA A 1 157 ? -10.211 -2.949 10.989 1.00 95.31 157 ALA A O 1
ATOM 1263 N N . VAL A 1 158 ? -10.568 -2.251 8.884 1.00 94.75 158 VAL A N 1
ATOM 1264 C CA . VAL A 1 158 ? -11.673 -1.338 9.227 1.00 94.75 158 VAL A CA 1
ATOM 1265 C C . VAL A 1 158 ? -12.870 -2.109 9.788 1.00 94.75 158 VAL A C 1
ATOM 1267 O O . VAL A 1 158 ? -13.423 -1.735 10.820 1.00 94.75 158 VAL A O 1
ATOM 1270 N N . SER A 1 159 ? -13.252 -3.231 9.169 1.00 95.88 159 SER A N 1
ATOM 1271 C CA . SER A 1 159 ? -14.321 -4.087 9.699 1.00 95.88 159 SER A CA 1
ATOM 1272 C C . SER A 1 159 ? -13.993 -4.600 11.101 1.00 95.88 159 SER A C 1
ATOM 1274 O O . SER A 1 159 ? -14.885 -4.717 11.949 1.00 95.88 159 SER A O 1
ATOM 1276 N N . ARG A 1 160 ? -12.720 -4.922 11.358 1.00 95.75 160 ARG A N 1
ATOM 1277 C CA . ARG A 1 160 ? -12.280 -5.405 12.663 1.00 95.75 160 ARG A CA 1
ATOM 1278 C C . ARG A 1 160 ? -12.292 -4.296 13.708 1.00 95.75 160 ARG A C 1
ATOM 1280 O O . ARG A 1 160 ? -12.775 -4.552 14.807 1.00 95.75 160 ARG A O 1
ATOM 1287 N N . GLN A 1 161 ? -11.847 -3.092 13.354 1.00 95.56 161 GLN A N 1
ATOM 1288 C CA . GLN A 1 161 ? -11.926 -1.903 14.206 1.00 95.56 161 GLN A CA 1
ATOM 1289 C C . GLN A 1 161 ? -13.371 -1.660 14.666 1.00 95.56 161 GLN A C 1
ATOM 1291 O O . GLN A 1 161 ? -13.632 -1.664 15.865 1.00 95.56 161 GLN A O 1
ATOM 1296 N N . ILE A 1 162 ? -14.322 -1.590 13.727 1.00 95.81 162 ILE A N 1
ATOM 1297 C CA . ILE A 1 162 ? -15.752 -1.389 14.026 1.00 95.81 162 ILE A CA 1
ATOM 1298 C C . ILE A 1 162 ? -16.283 -2.475 14.973 1.00 95.81 162 ILE A C 1
ATOM 1300 O O . ILE A 1 162 ? -17.031 -2.193 15.908 1.00 95.81 162 ILE A O 1
ATOM 1304 N N . THR A 1 163 ? -15.894 -3.733 14.749 1.00 95.44 163 THR A N 1
ATOM 1305 C CA . THR A 1 163 ? -16.316 -4.853 15.607 1.00 95.44 163 THR A CA 1
ATOM 1306 C C . THR A 1 163 ? -15.794 -4.697 17.038 1.00 95.44 163 THR A C 1
ATOM 1308 O O . THR A 1 163 ? -16.534 -4.943 17.989 1.00 95.44 163 THR A O 1
ATOM 1311 N N . LEU A 1 164 ? -14.532 -4.288 17.206 1.00 95.31 164 LEU A N 1
ATOM 1312 C CA . LEU A 1 164 ? -13.930 -4.078 18.525 1.00 95.31 164 LEU A CA 1
ATOM 1313 C C . LEU A 1 164 ? -14.551 -2.877 19.242 1.00 95.31 164 LEU A C 1
ATOM 1315 O O . LEU A 1 164 ? -14.829 -2.972 20.432 1.00 95.31 164 LEU A O 1
ATOM 1319 N N . GLU A 1 165 ? -14.832 -1.785 18.528 1.00 96.12 165 GLU A N 1
ATOM 1320 C CA . GLU A 1 165 ? -15.544 -0.619 19.070 1.00 96.12 165 GLU A CA 1
ATOM 1321 C C . GLU A 1 165 ? -16.932 -1.003 19.598 1.00 96.12 165 GLU A C 1
ATOM 1323 O O . GLU A 1 165 ? -17.300 -0.641 20.717 1.00 96.12 165 GLU A O 1
ATOM 1328 N N . GLN A 1 166 ? -17.689 -1.787 18.824 1.00 96.06 166 GLN A N 1
ATOM 1329 C CA . GLN A 1 166 ? -18.996 -2.297 19.241 1.00 96.06 166 GLN A CA 1
ATOM 1330 C C . GLN A 1 166 ? -18.879 -3.212 20.461 1.00 96.06 166 GLN A C 1
ATOM 1332 O O . GLN A 1 166 ? -19.621 -3.038 21.428 1.00 96.06 166 GLN A O 1
ATOM 1337 N N . GLN A 1 167 ? -17.930 -4.154 20.451 1.00 94.31 167 GLN A N 1
ATOM 1338 C CA . GLN A 1 167 ? -17.680 -5.031 21.593 1.00 94.31 167 GLN A CA 1
ATOM 1339 C C . GLN A 1 167 ? -17.360 -4.209 22.848 1.00 94.31 167 GLN A C 1
ATOM 1341 O O . GLN A 1 167 ? -17.992 -4.395 23.885 1.00 94.31 167 GLN A O 1
ATOM 1346 N N . LEU A 1 168 ? -16.447 -3.245 22.746 1.00 95.06 168 LEU A N 1
ATOM 1347 C CA . LEU A 1 168 ? -16.048 -2.381 23.851 1.00 95.06 168 LEU A CA 1
ATOM 1348 C C . LEU A 1 168 ? -17.230 -1.573 24.402 1.00 95.06 168 LEU A C 1
ATOM 1350 O O . LEU A 1 168 ? -17.400 -1.484 25.619 1.00 95.06 168 LEU A O 1
ATOM 1354 N N . GLN A 1 169 ? -18.072 -1.026 23.523 1.00 95.88 169 GLN A N 1
ATOM 1355 C CA . GLN A 1 169 ? -19.274 -0.298 23.918 1.00 95.88 169 GLN A CA 1
ATOM 1356 C C . GLN A 1 169 ? -20.256 -1.199 24.676 1.00 95.88 169 GLN A C 1
ATOM 1358 O O . GLN A 1 169 ? -20.700 -0.834 25.764 1.00 95.88 169 GLN A O 1
ATOM 1363 N N . THR A 1 170 ? -20.533 -2.402 24.163 1.00 95.25 170 THR A N 1
ATOM 1364 C CA . THR A 1 170 ? -21.426 -3.353 24.846 1.00 95.25 170 THR A CA 1
ATOM 1365 C C . THR A 1 170 ? -20.884 -3.769 26.211 1.00 95.25 170 THR A C 1
ATOM 1367 O O . THR A 1 170 ? -21.637 -3.792 27.181 1.00 95.25 170 THR A O 1
ATOM 1370 N N . MET A 1 171 ? -19.574 -4.014 26.331 1.00 94.81 171 MET A N 1
ATOM 1371 C CA . MET A 1 171 ? -18.950 -4.348 27.613 1.00 94.81 171 MET A CA 1
ATOM 1372 C C . MET A 1 171 ? -19.117 -3.209 28.627 1.00 94.81 171 MET A C 1
ATOM 1374 O O . MET A 1 171 ? -19.514 -3.462 29.764 1.00 94.81 171 MET A O 1
ATOM 1378 N N . ARG A 1 172 ? -18.900 -1.952 28.214 1.00 94.50 172 ARG A N 1
ATOM 1379 C CA . ARG A 1 172 ? -19.107 -0.767 29.070 1.00 94.50 172 ARG A CA 1
ATOM 1380 C C . ARG A 1 172 ? -20.554 -0.633 29.538 1.00 94.50 172 ARG A C 1
ATOM 1382 O O . ARG A 1 172 ? -20.792 -0.360 30.710 1.00 94.50 172 ARG A O 1
ATOM 1389 N N . GLU A 1 173 ? -21.515 -0.846 28.644 1.00 96.12 173 GLU A N 1
ATOM 1390 C CA . GLU A 1 173 ? -22.942 -0.807 28.982 1.00 96.12 173 GLU A CA 1
ATOM 1391 C C . GLU A 1 173 ? -23.322 -1.919 29.966 1.00 96.12 173 GLU A C 1
ATOM 1393 O O . GLU A 1 173 ? -24.031 -1.665 30.941 1.00 96.12 173 GLU A O 1
ATOM 1398 N N . THR A 1 174 ? -22.816 -3.139 29.759 1.00 93.75 174 THR A N 1
ATOM 1399 C CA . THR A 1 174 ? -23.070 -4.258 30.677 1.00 93.75 174 THR A CA 1
ATOM 1400 C C . THR A 1 174 ? -22.460 -4.034 32.057 1.00 93.75 174 THR A C 1
ATOM 1402 O O . THR A 1 174 ? -23.139 -4.280 33.052 1.00 93.75 174 THR A O 1
ATOM 1405 N N . ASP A 1 175 ? -21.229 -3.521 32.137 1.00 94.06 175 ASP A N 1
ATOM 1406 C CA . ASP A 1 175 ? -20.574 -3.219 33.413 1.00 94.06 175 ASP A CA 1
ATOM 1407 C C . ASP A 1 175 ? -21.333 -2.125 34.174 1.00 94.06 175 ASP A C 1
ATOM 1409 O O . ASP A 1 175 ? -21.614 -2.266 35.364 1.00 94.06 175 ASP A O 1
ATOM 1413 N N . HIS A 1 176 ? -21.784 -1.084 33.467 1.00 95.12 176 HIS A N 1
ATOM 1414 C CA . HIS A 1 176 ? -22.602 -0.030 34.059 1.00 95.12 176 HIS A CA 1
ATOM 1415 C C . HIS A 1 176 ? -23.937 -0.559 34.609 1.00 95.12 176 HIS A C 1
ATOM 1417 O O . HIS A 1 176 ? -24.306 -0.244 35.740 1.00 95.12 176 HIS A O 1
ATOM 1423 N N . MET A 1 177 ? -24.651 -1.406 33.856 1.00 96.19 177 MET A N 1
ATOM 1424 C CA . MET A 1 177 ? -25.889 -2.025 34.347 1.00 96.19 177 MET A CA 1
ATOM 1425 C C . MET A 1 177 ? -25.650 -2.902 35.582 1.00 96.19 177 MET A C 1
ATOM 1427 O O . MET A 1 177 ? -26.460 -2.885 36.509 1.00 96.19 177 MET A O 1
ATOM 1431 N N . LEU A 1 178 ? -24.546 -3.655 35.618 1.00 95.38 178 LEU A N 1
ATOM 1432 C CA . LEU A 1 178 ? -24.183 -4.469 36.778 1.00 95.38 178 LEU A CA 1
ATOM 1433 C C . LEU A 1 178 ? -23.891 -3.607 38.010 1.00 95.38 178 LEU A C 1
ATOM 1435 O O . LEU A 1 178 ? -24.342 -3.963 39.098 1.00 95.38 178 LEU A O 1
ATOM 1439 N N . GLN A 1 179 ? -23.203 -2.474 37.849 1.00 95.75 179 GLN A N 1
ATOM 1440 C CA . GLN A 1 179 ? -22.969 -1.522 38.940 1.00 95.75 179 GLN A CA 1
ATOM 1441 C C . GLN A 1 179 ? -24.289 -0.974 39.499 1.00 95.75 179 GLN A C 1
ATOM 1443 O O . GLN A 1 179 ? -24.513 -1.047 40.705 1.00 95.75 179 GLN A O 1
ATOM 1448 N N . VAL A 1 180 ? -25.208 -0.529 38.635 1.00 97.00 180 VAL A N 1
ATOM 1449 C CA . VAL A 1 180 ? -26.532 -0.031 39.058 1.00 97.00 180 VAL A CA 1
ATOM 1450 C C . VAL A 1 180 ? -27.331 -1.108 39.803 1.00 97.00 180 VAL A C 1
ATOM 1452 O O . VAL A 1 180 ? -27.951 -0.836 40.832 1.00 97.00 180 VAL A O 1
ATOM 1455 N N . LEU A 1 181 ? -27.303 -2.357 39.325 1.00 96.81 181 LEU A N 1
ATOM 1456 C CA . LEU A 1 181 ? -27.961 -3.472 40.011 1.00 96.81 181 LEU A CA 1
ATOM 1457 C C . LEU A 1 181 ? -27.334 -3.749 41.383 1.00 96.81 181 LEU A C 1
ATOM 1459 O O . LEU A 1 181 ? -28.069 -3.957 42.348 1.00 96.81 181 LEU A O 1
ATOM 1463 N N . GLN A 1 182 ? -26.004 -3.725 41.494 1.00 95.88 182 GLN A N 1
ATOM 1464 C CA . GLN A 1 182 ? -25.304 -3.898 42.770 1.00 95.88 182 GLN A CA 1
ATOM 1465 C C . GLN A 1 182 ? -25.658 -2.799 43.776 1.00 95.88 182 GLN A C 1
ATOM 1467 O O . GLN A 1 182 ? -25.908 -3.112 44.939 1.00 95.88 182 GLN A O 1
ATOM 1472 N N . GLU A 1 183 ? -25.736 -1.542 43.335 1.00 96.44 183 GLU A N 1
ATOM 1473 C CA . GLU A 1 183 ? -26.182 -0.422 44.170 1.00 96.44 183 GLU A CA 1
ATOM 1474 C C . GLU A 1 183 ? -27.620 -0.633 44.658 1.00 96.44 183 GLU A C 1
ATOM 1476 O O . GLU A 1 183 ? -27.876 -0.571 45.860 1.00 96.44 183 GLU A O 1
ATOM 1481 N N . SER A 1 184 ? -28.540 -0.998 43.758 1.00 96.00 184 SER A N 1
ATOM 1482 C CA . SER A 1 184 ? -29.945 -1.246 44.114 1.00 96.00 184 SER A CA 1
ATOM 1483 C C . SER A 1 184 ? -30.120 -2.400 45.111 1.00 96.00 184 SER A C 1
ATOM 1485 O O . SER A 1 184 ? -30.924 -2.310 46.041 1.00 96.00 184 SER A O 1
ATOM 1487 N N . LEU A 1 185 ? -29.336 -3.473 44.958 1.00 96.31 185 LEU A N 1
ATOM 1488 C CA . LEU A 1 185 ? -29.317 -4.596 45.893 1.00 96.31 185 LEU A CA 1
ATOM 1489 C C . LEU A 1 185 ? -28.737 -4.182 47.247 1.00 96.31 185 LEU A C 1
ATOM 1491 O O . LEU A 1 185 ? -29.259 -4.603 48.277 1.00 96.31 185 LEU A O 1
ATOM 1495 N N . GLY A 1 186 ? -27.695 -3.347 47.255 1.00 95.38 186 GLY A N 1
ATOM 1496 C CA . GLY A 1 186 ? -27.120 -2.795 48.481 1.00 95.38 186 GLY A CA 1
ATOM 1497 C C . GLY A 1 186 ? -28.103 -1.907 49.245 1.00 95.38 186 GLY A C 1
ATOM 1498 O O . GLY A 1 186 ? -28.213 -2.016 50.468 1.00 95.38 186 GLY A O 1
ATOM 1499 N N . ASP A 1 187 ? -28.865 -1.074 48.538 1.00 94.75 187 ASP A N 1
ATOM 1500 C CA . ASP A 1 187 ? -29.911 -0.246 49.138 1.00 94.75 187 ASP A CA 1
ATOM 1501 C C . ASP A 1 187 ? -31.051 -1.094 49.711 1.00 94.75 187 ASP A C 1
ATOM 1503 O O . ASP A 1 187 ? -31.495 -0.850 50.837 1.00 94.75 187 ASP A O 1
ATOM 1507 N N . LEU A 1 188 ? -31.490 -2.124 48.980 1.00 94.56 188 LEU A N 1
ATOM 1508 C CA . LEU A 1 188 ? -32.514 -3.061 49.442 1.00 94.56 188 LEU A CA 1
ATOM 1509 C C . LEU A 1 188 ? -32.059 -3.825 50.696 1.00 94.56 188 LEU A C 1
ATOM 1511 O O . LEU A 1 188 ? -32.810 -3.917 51.667 1.00 94.56 188 LEU A O 1
ATOM 1515 N N . ASP A 1 189 ? -30.822 -4.325 50.715 1.00 94.94 189 ASP A N 1
ATOM 1516 C CA . ASP A 1 189 ? -30.236 -5.004 51.878 1.00 94.94 189 ASP A CA 1
ATOM 1517 C C . ASP A 1 189 ? -30.176 -4.080 53.104 1.00 94.94 189 ASP A C 1
ATOM 1519 O O . ASP A 1 189 ? -30.555 -4.463 54.217 1.00 94.94 189 ASP A O 1
ATOM 1523 N N . ARG A 1 190 ? -29.797 -2.813 52.899 1.00 92.75 190 ARG A N 1
ATOM 1524 C CA . ARG A 1 190 ? -29.779 -1.801 53.960 1.00 92.75 190 ARG A CA 1
ATOM 1525 C C . ARG A 1 190 ? -31.179 -1.509 54.498 1.00 92.75 190 ARG A C 1
ATOM 1527 O O . ARG A 1 190 ? -31.346 -1.404 55.715 1.00 92.75 190 ARG A O 1
ATOM 1534 N N . GLN A 1 191 ? -32.178 -1.397 53.620 1.00 90.69 191 GLN A N 1
ATOM 1535 C CA . GLN A 1 191 ? -33.577 -1.204 54.011 1.00 90.69 191 GLN A CA 1
ATOM 1536 C C . GLN A 1 191 ? -34.097 -2.395 54.822 1.00 90.69 191 GLN A C 1
ATOM 1538 O O . GLN A 1 191 ? -34.620 -2.204 55.920 1.00 90.69 191 GLN A O 1
ATOM 1543 N N . LEU A 1 192 ? -33.893 -3.625 54.340 1.00 89.31 192 LEU A N 1
ATOM 1544 C CA . LEU A 1 192 ? -34.288 -4.850 55.045 1.00 89.31 192 LEU A CA 1
ATOM 1545 C C . LEU A 1 192 ? -33.609 -4.967 56.414 1.00 89.31 192 LEU A C 1
ATOM 1547 O O . LEU A 1 192 ? -34.260 -5.295 57.407 1.00 89.31 192 LEU A O 1
ATOM 1551 N N . THR A 1 193 ? -32.320 -4.637 56.492 1.00 89.69 193 THR A N 1
ATOM 1552 C CA . THR A 1 193 ? -31.571 -4.629 57.754 1.00 89.69 193 THR A CA 1
ATOM 1553 C C . THR A 1 193 ? -32.125 -3.593 58.734 1.00 89.69 193 THR A C 1
ATOM 1555 O O . THR A 1 193 ? -32.247 -3.894 59.925 1.00 89.69 193 THR A O 1
ATOM 1558 N N . SER A 1 194 ? -32.517 -2.402 58.261 1.00 86.88 194 SER A N 1
ATOM 1559 C CA . SER A 1 194 ? -33.201 -1.396 59.091 1.00 86.88 194 SER A CA 1
ATOM 1560 C C . SER A 1 194 ? -34.526 -1.937 59.619 1.00 86.88 194 SER A C 1
ATOM 1562 O O . SER A 1 194 ? -34.737 -1.939 60.828 1.00 86.88 194 SER A O 1
ATOM 1564 N N . TYR A 1 195 ? -35.375 -2.494 58.745 1.00 84.56 195 TYR A N 1
ATOM 1565 C CA . TYR A 1 195 ? -36.667 -3.067 59.138 1.00 84.56 195 TYR A CA 1
ATOM 1566 C C . TYR A 1 195 ? -36.528 -4.153 60.215 1.00 84.56 195 TYR A C 1
ATOM 1568 O O . TYR A 1 195 ? -37.303 -4.182 61.174 1.00 84.56 195 TYR A O 1
ATOM 1576 N N . LEU A 1 196 ? -35.522 -5.024 60.086 1.00 82.31 196 LEU A N 1
ATOM 1577 C CA . LEU A 1 196 ? -35.231 -6.075 61.063 1.00 82.31 196 LEU A CA 1
ATOM 1578 C C . LEU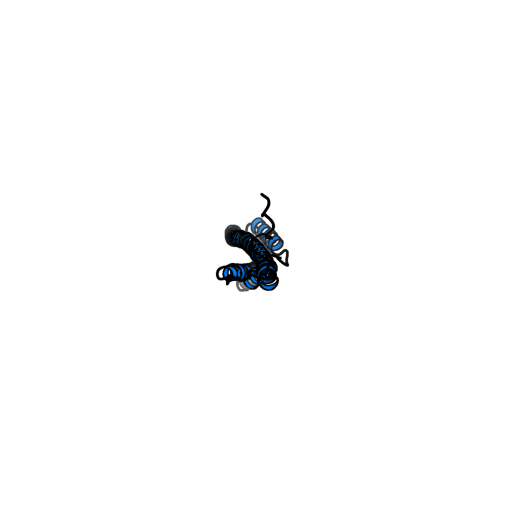 A 1 196 ? -34.690 -5.522 62.389 1.00 82.31 196 LEU A C 1
ATOM 1580 O O . LEU A 1 196 ? -35.051 -6.023 63.456 1.00 82.31 196 LEU A O 1
ATOM 1584 N N . THR A 1 197 ? -33.830 -4.503 62.337 1.00 81.62 197 THR A N 1
ATOM 1585 C CA . THR A 1 197 ? -33.203 -3.908 63.529 1.00 81.62 197 THR A CA 1
ATOM 1586 C C . THR A 1 197 ? -34.200 -3.073 64.329 1.00 81.62 197 THR A C 1
ATOM 1588 O O . THR A 1 197 ? -34.218 -3.146 65.559 1.00 81.62 197 THR A O 1
ATOM 1591 N N . ASP A 1 198 ? -35.081 -2.350 63.640 1.00 74.94 198 ASP A N 1
ATOM 1592 C CA . ASP A 1 198 ? -36.054 -1.439 64.245 1.00 74.94 198 ASP A CA 1
ATOM 1593 C C . ASP A 1 198 ? -37.281 -2.159 64.836 1.00 74.94 198 ASP A C 1
ATOM 1595 O O . ASP A 1 198 ? -38.148 -1.509 65.417 1.00 74.94 198 ASP A O 1
ATOM 1599 N N . ARG A 1 199 ? -37.358 -3.501 64.742 1.00 61.00 199 ARG A N 1
ATOM 1600 C CA . ARG A 1 199 ? -38.514 -4.316 65.178 1.00 61.00 199 ARG A CA 1
ATOM 1601 C C . ARG A 1 199 ? -39.847 -3.714 64.719 1.00 61.00 199 ARG A C 1
ATOM 1603 O O . ARG A 1 199 ? -40.780 -3.567 65.508 1.00 61.00 199 ARG A O 1
ATOM 1610 N N . ILE A 1 200 ? -39.933 -3.356 63.443 1.00 54.44 200 ILE A N 1
ATOM 1611 C CA . ILE A 1 200 ? -41.180 -2.869 62.860 1.00 54.44 200 ILE A CA 1
ATOM 1612 C C . ILE A 1 200 ? -42.153 -4.056 62.830 1.00 54.44 200 ILE A C 1
ATOM 1614 O O . ILE A 1 200 ? -41.968 -5.008 62.073 1.00 54.44 200 ILE A O 1
ATOM 1618 N N . ASP A 1 201 ? -43.158 -4.035 63.713 1.00 54.88 201 ASP A N 1
ATOM 1619 C CA . ASP A 1 201 ? -44.258 -5.002 63.707 1.00 54.88 201 ASP A CA 1
ATOM 1620 C C . ASP A 1 201 ? -44.862 -5.057 62.296 1.00 54.88 201 ASP A C 1
ATOM 1622 O O . ASP A 1 201 ? -45.037 -4.022 61.648 1.00 54.88 201 ASP A O 1
ATOM 1626 N N . ALA A 1 202 ? -45.230 -6.255 61.830 1.00 55.44 202 ALA A N 1
ATOM 1627 C CA . ALA A 1 202 ? -45.729 -6.539 60.474 1.00 55.44 202 ALA A CA 1
ATOM 1628 C C . ALA A 1 202 ? -46.920 -5.664 59.996 1.00 55.44 202 ALA A C 1
ATOM 1630 O O . ALA A 1 202 ? -47.315 -5.734 58.837 1.00 55.44 202 ALA A O 1
ATOM 1631 N N . PHE A 1 203 ? -47.486 -4.829 60.871 1.00 53.06 203 PHE A N 1
ATOM 1632 C CA . PHE A 1 203 ? -48.537 -3.851 60.591 1.00 53.06 203 PHE A CA 1
ATOM 1633 C C . PHE A 1 203 ? -48.045 -2.470 60.115 1.00 53.06 203 PHE A C 1
ATOM 1635 O O . PHE A 1 203 ? -48.878 -1.646 59.745 1.00 53.06 203 PHE A O 1
ATOM 1642 N N . GLN A 1 204 ? -46.737 -2.190 60.121 1.00 53.59 204 GLN A N 1
ATOM 1643 C CA . GLN A 1 204 ? -46.166 -0.889 59.724 1.00 53.59 204 GLN A CA 1
ATOM 1644 C C . GLN A 1 204 ? -45.380 -0.916 58.401 1.00 53.59 204 GLN A C 1
ATOM 1646 O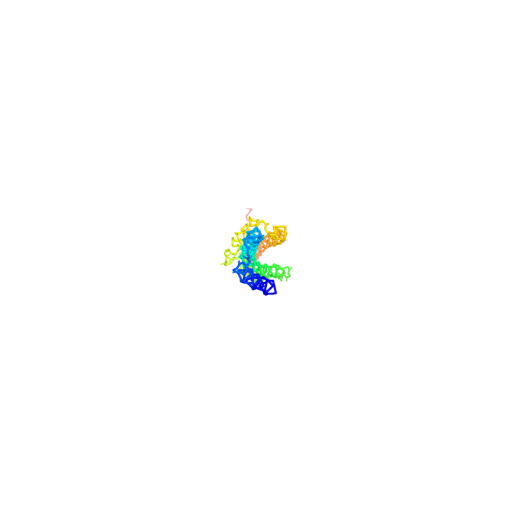 O . GLN A 1 204 ? -44.745 0.076 58.042 1.00 53.59 204 GLN A O 1
ATOM 1651 N N . MET A 1 205 ? -45.436 -2.019 57.649 1.00 51.97 205 MET A N 1
ATOM 1652 C CA . MET A 1 205 ? -44.844 -2.069 56.312 1.00 51.97 205 MET A CA 1
ATOM 1653 C C . MET A 1 205 ? -45.552 -1.054 55.393 1.00 51.97 205 MET A C 1
ATOM 1655 O O . MET A 1 205 ? -46.787 -1.076 55.324 1.00 51.97 205 MET A O 1
ATOM 1659 N N . PRO A 1 206 ? -44.826 -0.167 54.684 1.00 52.38 206 PRO A N 1
ATOM 1660 C CA . PRO A 1 206 ? -45.436 0.651 53.646 1.00 52.38 206 PRO A CA 1
ATOM 1661 C C . PRO A 1 206 ? -46.025 -0.301 52.603 1.00 52.38 206 PRO A C 1
ATOM 1663 O O . PRO A 1 206 ? -45.322 -1.183 52.117 1.00 52.38 206 PRO A O 1
ATOM 1666 N N . GLN A 1 207 ? -47.314 -0.164 52.286 1.00 52.78 207 GLN A N 1
ATOM 1667 C CA . GLN A 1 207 ? -47.879 -0.865 51.137 1.00 52.78 207 GLN A CA 1
ATOM 1668 C C . GLN A 1 207 ? -47.090 -0.420 49.907 1.00 52.78 207 GLN A C 1
ATOM 1670 O O . GLN A 1 207 ? -47.098 0.768 49.583 1.00 52.78 207 GLN A O 1
ATOM 1675 N N . GLU A 1 208 ? -46.393 -1.358 49.262 1.00 46.75 208 GLU A N 1
ATOM 1676 C CA . GLU A 1 208 ? -45.814 -1.155 47.938 1.00 46.75 208 GLU A CA 1
ATOM 1677 C C . GLU A 1 208 ? -46.954 -0.720 47.011 1.00 46.75 208 GLU A C 1
ATOM 1679 O O . GLU A 1 208 ? -47.837 -1.503 46.650 1.00 46.75 208 GLU A O 1
ATOM 1684 N N . ALA A 1 209 ? -47.009 0.585 46.746 1.00 43.31 209 ALA A N 1
ATOM 1685 C CA . ALA A 1 209 ? -47.992 1.180 45.869 1.00 43.31 209 ALA A CA 1
ATOM 1686 C C . ALA A 1 209 ? -47.608 0.858 44.419 1.00 43.31 209 ALA A C 1
ATOM 1688 O O . ALA A 1 209 ? -46.466 1.069 44.017 1.00 43.31 209 ALA A O 1
ATOM 1689 N N . GLN A 1 210 ? -48.611 0.313 43.729 1.00 35.97 210 GLN A N 1
ATOM 1690 C CA . GLN A 1 210 ? -48.739 -0.069 42.318 1.00 35.97 210 GLN A CA 1
ATOM 1691 C C . GLN A 1 210 ? -47.906 0.711 41.298 1.00 35.97 210 GLN A C 1
ATOM 1693 O O . GLN A 1 210 ? -47.870 1.959 41.386 1.00 35.97 210 GLN A O 1
#

Radius of gyration: 40.42 Å; chains: 1; bounding box: 95×24×125 Å

pLDDT: mean 84.45, std 13.38, range [35.97, 97.0]